Protein AF-A1Z1N6-F1 (afdb_monomer)

Foldseek 3Di:
DVVLLVQLVVCVVVVHADEEECPDALQVVLVVVVVVVPDDSVRCCVPPVSVVRNVSVLSSQQSHQAYEYQDPCCVPPPVCSHPLDDPVVQVVVVVCVVVVHDPVPDDGHHYDHDHDDDDCPPPDDDPPPDDDDDPDDDDDPPPPDPPCCVVPCVVDPDPPDDDDDDDDPPDVVSVVVVVVVVVVPPD

InterPro domains:
  IPR044161 Sucrose-phosphate synthase [PTHR46039] (1-187)

Sequence (187 aa):
ADAGDSAALLSGALNVPMLFTGHSLGRDKLEQLLKQGRQTREEINATYKIMRRIEAEEIALDASEIVVTSTRQEIEEQWRLYDGFDVVLERKLRARIKRGVSCYGRYMPRMVIIPPGMEFNHITIHDGDVDGESEGTDENSAVPDPPIWSEIMRFFTNPRKPMILALSRPDPKKNITTLVKAFGECR

Secondary structure (DSSP, 8-state):
-HHHHHHHHHHHHHT---EEE-SS-HHHHHHHHHHTTSS-HHHHHHHH-HHHHHHHHHHHHHH-SEEEES-HHIIIIIGGGSTT--HHHHHHHHHHHHTT---TT----EEEE-------TT----TTSSSS------S---PPPPTTHHHHHTT-S-TTSPP------S-GGG-HHHHHHHHHH--

Structure (mmCIF, N/CA/C/O backbone):
data_AF-A1Z1N6-F1
#
_entry.id   AF-A1Z1N6-F1
#
loop_
_atom_site.group_PDB
_atom_site.id
_atom_site.type_symbol
_atom_site.label_atom_id
_atom_site.label_alt_id
_atom_site.label_comp_id
_atom_site.label_asym_id
_atom_site.label_entity_id
_atom_site.label_seq_id
_atom_site.pdbx_PDB_ins_code
_atom_site.Cartn_x
_atom_site.Cartn_y
_atom_site.Cartn_z
_atom_site.occupancy
_atom_site.B_iso_or_equiv
_atom_site.auth_seq_id
_atom_site.auth_comp_id
_atom_site.auth_asym_id
_atom_site.auth_atom_id
_atom_site.pdbx_PDB_model_num
ATOM 1 N N . ALA A 1 1 ? 5.384 -7.393 1.269 1.00 82.06 1 ALA A N 1
ATOM 2 C CA . ALA A 1 1 ? 6.711 -6.785 1.029 1.00 82.06 1 ALA A CA 1
ATOM 3 C C . ALA A 1 1 ? 7.723 -7.903 0.860 1.00 82.06 1 ALA A C 1
ATOM 5 O O . ALA A 1 1 ? 8.191 -8.093 -0.242 1.00 82.06 1 ALA A O 1
ATOM 6 N N . ASP A 1 2 ? 7.919 -8.723 1.890 1.00 92.12 2 ASP A N 1
ATOM 7 C CA . ASP A 1 2 ? 8.417 -10.110 1.829 1.00 92.12 2 ASP A CA 1
ATOM 8 C C . ASP A 1 2 ? 8.093 -10.905 0.545 1.00 92.12 2 ASP A C 1
ATOM 10 O O . ASP A 1 2 ? 9.003 -11.379 -0.133 1.00 92.12 2 ASP A O 1
ATOM 14 N N . ALA A 1 3 ? 6.812 -11.037 0.185 1.00 94.50 3 ALA A N 1
ATOM 15 C CA . ALA A 1 3 ? 6.412 -11.762 -1.020 1.00 94.50 3 ALA A CA 1
ATOM 16 C C . ALA A 1 3 ? 6.839 -11.034 -2.305 1.00 94.50 3 ALA A C 1
ATOM 18 O O . ALA A 1 3 ? 7.191 -11.683 -3.282 1.00 94.50 3 ALA A O 1
ATOM 19 N N . GLY A 1 4 ? 6.839 -9.697 -2.287 1.00 95.25 4 GLY A N 1
ATOM 20 C CA . GLY A 1 4 ? 7.309 -8.875 -3.403 1.00 95.25 4 GLY A CA 1
ATOM 21 C C . GLY A 1 4 ? 8.817 -9.004 -3.608 1.00 95.25 4 GLY A C 1
ATOM 22 O O . GLY A 1 4 ? 9.251 -9.234 -4.724 1.00 95.25 4 GLY A O 1
ATOM 23 N N . ASP A 1 5 ? 9.596 -8.954 -2.529 1.00 95.75 5 ASP A N 1
ATOM 24 C CA . ASP A 1 5 ? 11.050 -9.156 -2.529 1.00 95.75 5 ASP A CA 1
ATOM 25 C C . ASP A 1 5 ? 11.416 -10.551 -3.060 1.00 95.75 5 ASP A C 1
ATOM 27 O O . ASP A 1 5 ? 12.205 -10.702 -3.991 1.00 95.75 5 ASP A O 1
ATOM 31 N N . SER A 1 6 ? 10.732 -11.584 -2.560 1.00 96.75 6 SER A N 1
ATOM 32 C CA . SER A 1 6 ? 10.908 -12.959 -3.047 1.00 96.75 6 SER A CA 1
ATOM 33 C C . SER A 1 6 ? 10.540 -13.094 -4.530 1.00 96.75 6 SER A C 1
ATOM 35 O O . SER A 1 6 ? 11.265 -13.730 -5.295 1.00 96.75 6 SER A O 1
ATOM 37 N N . ALA A 1 7 ? 9.426 -12.490 -4.954 1.00 97.06 7 ALA A N 1
ATOM 38 C CA . ALA A 1 7 ? 8.981 -12.514 -6.344 1.00 97.06 7 ALA A CA 1
ATOM 39 C C . ALA A 1 7 ? 9.932 -11.751 -7.276 1.00 97.06 7 ALA A C 1
ATOM 41 O O . ALA A 1 7 ? 10.173 -12.223 -8.383 1.00 97.06 7 ALA A O 1
ATOM 42 N N . ALA A 1 8 ? 10.518 -10.638 -6.828 1.00 96.88 8 ALA A N 1
ATOM 43 C CA . ALA A 1 8 ? 11.500 -9.875 -7.594 1.00 96.88 8 ALA A CA 1
ATOM 44 C C . ALA A 1 8 ? 12.755 -10.713 -7.879 1.00 96.88 8 ALA A C 1
ATOM 46 O O . ALA A 1 8 ? 13.210 -10.793 -9.022 1.00 96.88 8 ALA A O 1
ATOM 47 N N . LEU A 1 9 ? 13.263 -11.421 -6.864 1.00 96.75 9 LEU A N 1
ATOM 48 C CA . LEU A 1 9 ? 14.395 -12.336 -7.025 1.00 96.75 9 LEU A CA 1
ATOM 49 C C . LEU A 1 9 ? 14.069 -13.490 -7.984 1.00 96.75 9 LEU A C 1
ATOM 51 O O . LEU A 1 9 ? 14.876 -13.817 -8.854 1.00 96.75 9 LEU A O 1
ATOM 55 N N . LEU A 1 10 ? 12.882 -14.092 -7.857 1.00 97.44 10 LEU A N 1
ATOM 56 C CA . LEU A 1 10 ? 12.438 -15.172 -8.743 1.00 97.44 10 LEU A CA 1
ATOM 57 C C . LEU A 1 10 ? 12.232 -14.695 -10.184 1.00 97.44 10 LEU A C 1
ATOM 59 O O . LEU A 1 10 ? 12.630 -15.393 -11.112 1.00 97.44 10 LEU A O 1
ATOM 63 N N . SER A 1 11 ? 11.647 -13.512 -10.375 1.00 97.12 11 SER A N 1
ATOM 64 C CA . SER A 1 11 ? 11.452 -12.893 -11.688 1.00 97.12 11 SER A CA 1
ATOM 65 C C . SER A 1 11 ? 12.787 -12.698 -12.398 1.00 97.12 11 SER A C 1
ATOM 67 O O . SER A 1 11 ? 12.940 -13.153 -13.531 1.00 97.12 11 SER A O 1
ATOM 69 N N . GLY A 1 12 ? 13.780 -12.134 -11.702 1.00 95.56 12 GLY A N 1
ATOM 70 C CA . GLY A 1 12 ? 15.126 -11.952 -12.242 1.00 95.56 12 GLY A CA 1
ATOM 71 C C . GLY A 1 12 ? 15.840 -13.273 -12.537 1.00 95.56 12 GLY A C 1
ATOM 72 O O . GLY A 1 12 ? 16.439 -13.424 -13.599 1.00 95.56 12 GLY A O 1
ATOM 73 N N . ALA A 1 13 ? 15.749 -14.255 -11.635 1.00 97.56 13 ALA A N 1
ATOM 74 C CA . ALA A 1 13 ? 16.410 -15.551 -11.801 1.00 97.56 13 ALA A CA 1
ATOM 75 C C . ALA A 1 13 ? 15.805 -16.403 -12.930 1.00 97.56 13 ALA A C 1
ATOM 77 O O . ALA A 1 13 ? 16.530 -17.113 -13.625 1.00 97.56 13 ALA A O 1
ATOM 78 N N . LEU A 1 14 ? 14.483 -16.350 -13.103 1.00 97.50 14 LEU A N 1
ATOM 79 C CA . LEU A 1 14 ? 13.755 -17.150 -14.093 1.00 97.50 14 LEU A CA 1
ATOM 80 C C . LEU A 1 14 ? 13.497 -16.395 -15.403 1.00 97.50 14 LEU A C 1
ATOM 82 O O . LEU A 1 14 ? 13.023 -17.001 -16.361 1.00 97.50 14 LEU A O 1
ATOM 86 N N . ASN A 1 15 ? 13.804 -15.096 -15.450 1.00 96.25 15 ASN A N 1
ATOM 87 C CA . ASN A 1 15 ? 13.508 -14.203 -16.568 1.00 96.25 15 ASN A CA 1
ATOM 88 C C . ASN A 1 15 ? 12.023 -14.255 -16.980 1.00 96.25 15 ASN A C 1
ATOM 90 O O . ASN A 1 15 ? 11.685 -14.395 -18.157 1.00 96.25 15 ASN A O 1
ATOM 94 N N . VAL A 1 16 ? 11.135 -14.183 -15.984 1.00 96.75 16 VAL A N 1
ATOM 95 C CA . VAL A 1 16 ? 9.678 -14.161 -16.179 1.00 96.75 16 VAL A CA 1
ATOM 96 C C . VAL A 1 16 ? 9.092 -12.827 -15.715 1.00 96.75 16 VAL A C 1
ATOM 98 O O . VAL A 1 16 ? 9.520 -12.321 -14.675 1.00 96.75 16 VAL A O 1
ATOM 101 N N . PRO A 1 17 ? 8.094 -12.267 -16.421 1.00 96.00 17 PRO A N 1
ATOM 102 C CA . PRO A 1 17 ? 7.445 -11.023 -16.017 1.00 96.00 17 PRO A CA 1
ATOM 103 C C . PRO A 1 17 ? 6.851 -11.098 -14.609 1.00 96.00 17 PRO A C 1
ATOM 105 O O . PRO A 1 17 ? 6.153 -12.057 -14.270 1.00 96.00 17 PRO A O 1
ATOM 108 N N . MET A 1 18 ? 7.075 -10.059 -13.806 1.00 96.69 18 MET A N 1
ATOM 109 C CA . MET A 1 18 ? 6.479 -9.923 -12.478 1.00 96.69 18 MET A CA 1
ATOM 110 C C . MET A 1 18 ? 5.258 -9.001 -12.506 1.00 96.69 18 MET A C 1
ATOM 112 O O . MET A 1 18 ? 5.316 -7.871 -12.991 1.00 96.69 18 MET A O 1
ATOM 116 N N . LEU A 1 19 ? 4.154 -9.478 -11.928 1.00 96.56 19 LEU A N 1
ATOM 117 C CA . LEU A 1 19 ? 2.989 -8.667 -11.575 1.00 96.56 19 LEU A CA 1
ATOM 118 C C . LEU A 1 19 ? 2.952 -8.499 -10.057 1.00 96.56 19 LEU A C 1
ATOM 120 O O . LEU A 1 19 ? 3.116 -9.476 -9.324 1.00 96.56 19 LEU A O 1
ATOM 124 N N . PHE A 1 20 ? 2.688 -7.284 -9.586 1.00 97.06 20 PHE A N 1
ATOM 125 C CA . PHE A 1 20 ? 2.722 -6.972 -8.160 1.00 97.06 20 PHE A CA 1
ATOM 126 C C . PHE A 1 20 ? 1.498 -6.191 -7.690 1.00 97.06 20 PHE A C 1
ATOM 128 O O . PHE A 1 20 ? 0.867 -5.472 -8.456 1.00 97.06 20 PHE A O 1
ATOM 135 N N . THR A 1 21 ? 1.157 -6.331 -6.411 1.00 95.88 21 THR A N 1
ATOM 136 C CA . THR A 1 21 ? 0.098 -5.566 -5.745 1.00 95.88 21 THR A CA 1
ATOM 137 C C . THR A 1 21 ? 0.541 -5.176 -4.339 1.00 95.88 21 THR A C 1
ATOM 139 O O . THR A 1 21 ? 1.061 -5.995 -3.574 1.00 95.88 21 THR A O 1
ATOM 142 N N . GLY A 1 22 ? 0.346 -3.902 -4.000 1.00 88.31 22 GLY A N 1
ATOM 143 C CA . GLY A 1 22 ? 0.749 -3.309 -2.730 1.00 88.31 22 GLY A CA 1
ATOM 144 C C . GLY A 1 22 ? -0.438 -3.088 -1.806 1.00 88.31 22 GLY A C 1
ATOM 145 O O . GLY A 1 22 ? -0.786 -1.955 -1.520 1.00 88.31 22 GLY A O 1
ATOM 146 N N . HIS A 1 23 ? -1.045 -4.162 -1.289 1.00 87.44 23 HIS A N 1
ATOM 147 C CA . HIS A 1 23 ? -2.225 -4.096 -0.402 1.00 87.44 23 HIS A CA 1
ATOM 148 C C . HIS A 1 23 ? -2.115 -3.095 0.765 1.00 87.44 23 HIS A C 1
ATOM 150 O O . HIS A 1 23 ? -3.113 -2.590 1.276 1.00 87.44 23 HIS A O 1
ATOM 156 N N . SER A 1 24 ? -0.900 -2.877 1.261 1.00 90.69 24 SER A N 1
ATOM 157 C CA . SER A 1 24 ? -0.570 -1.858 2.248 1.00 90.69 24 SER A CA 1
ATOM 158 C C . SER A 1 24 ? 0.866 -1.436 1.991 1.00 90.69 24 SER A C 1
ATOM 160 O O . SER A 1 24 ? 1.735 -2.300 1.869 1.00 90.69 24 SER A O 1
ATOM 162 N N . LEU A 1 25 ? 1.122 -0.132 1.985 1.00 95.50 25 LEU A N 1
ATOM 163 C CA . LEU A 1 25 ? 2.437 0.420 1.67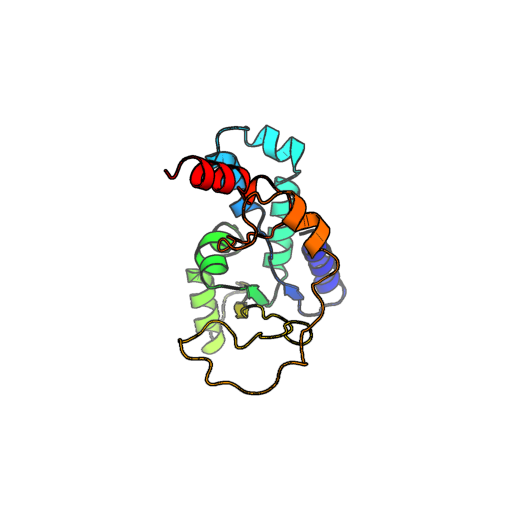9 1.00 95.50 25 LEU A CA 1
ATOM 164 C C . LEU A 1 25 ? 3.148 0.931 2.934 1.00 95.50 25 LEU A C 1
ATOM 166 O O . LEU A 1 25 ? 2.540 1.522 3.832 1.00 95.50 25 LEU A O 1
ATOM 170 N N . GLY A 1 26 ? 4.448 0.661 3.018 1.00 96.38 26 GLY A N 1
ATOM 171 C CA . GLY A 1 26 ? 5.313 1.055 4.120 1.00 96.38 26 GLY A CA 1
ATOM 172 C C . GLY A 1 26 ? 5.479 2.568 4.252 1.00 96.38 26 GLY A C 1
ATOM 173 O O . GLY A 1 26 ? 5.409 3.063 5.377 1.00 96.38 26 GLY A O 1
ATOM 174 N N . ARG A 1 27 ? 5.645 3.311 3.144 1.00 96.31 27 ARG A N 1
ATOM 175 C CA . ARG A 1 27 ? 5.829 4.778 3.187 1.00 96.31 27 ARG A CA 1
ATOM 176 C C . ARG A 1 27 ? 4.576 5.510 3.677 1.00 96.31 27 ARG A C 1
ATOM 178 O O . ARG A 1 27 ? 4.686 6.302 4.610 1.00 96.31 27 ARG A O 1
ATOM 185 N N . ASP A 1 28 ? 3.396 5.168 3.154 1.00 95.00 28 ASP A N 1
ATOM 186 C CA . ASP A 1 28 ? 2.110 5.702 3.646 1.00 95.00 28 ASP A CA 1
ATOM 187 C C . ASP A 1 28 ? 1.914 5.388 5.140 1.00 95.00 28 ASP A C 1
ATOM 189 O O . ASP A 1 28 ? 1.597 6.257 5.958 1.00 95.00 28 ASP A O 1
ATOM 193 N N . LYS A 1 29 ? 2.203 4.142 5.542 1.00 93.00 29 LYS A N 1
ATOM 194 C CA . LYS A 1 29 ? 2.106 3.730 6.946 1.00 93.00 29 LYS A CA 1
ATOM 195 C C . LYS A 1 29 ? 3.071 4.503 7.848 1.00 93.00 29 LYS A C 1
ATOM 197 O O . LYS A 1 29 ? 2.687 4.840 8.968 1.00 93.00 29 LYS A O 1
ATOM 202 N N . LEU A 1 30 ? 4.295 4.763 7.392 1.00 95.06 30 LEU A N 1
ATOM 203 C CA . LEU A 1 30 ? 5.279 5.560 8.122 1.00 95.06 30 LEU A CA 1
ATOM 204 C C . LEU A 1 30 ? 4.805 7.008 8.279 1.00 95.06 30 LEU A C 1
ATOM 206 O O . LEU A 1 30 ? 4.838 7.531 9.390 1.00 95.06 30 LEU A O 1
ATOM 210 N N . GLU A 1 31 ? 4.315 7.630 7.207 1.00 93.88 31 GLU A N 1
ATOM 211 C CA . GLU A 1 31 ? 3.811 9.004 7.242 1.00 93.88 31 GLU A CA 1
ATOM 212 C C . GLU A 1 31 ? 2.647 9.150 8.236 1.00 93.88 31 GLU A C 1
ATOM 214 O O . GLU A 1 31 ? 2.637 10.068 9.058 1.00 93.88 31 GLU A O 1
ATOM 219 N N . GLN A 1 32 ? 1.703 8.203 8.237 1.00 91.06 32 GLN A N 1
ATOM 220 C CA . GLN A 1 32 ? 0.597 8.174 9.201 1.00 91.06 32 GLN A CA 1
ATOM 221 C C . GLN A 1 32 ? 1.077 8.038 10.650 1.00 91.06 32 GLN A C 1
ATOM 223 O O . GLN A 1 32 ? 0.546 8.709 11.533 1.00 91.06 32 GLN A O 1
ATOM 228 N N . LEU A 1 33 ? 2.056 7.167 10.916 1.00 91.31 33 LEU A N 1
ATOM 229 C CA . LEU A 1 33 ? 2.593 6.975 12.267 1.00 91.31 33 LEU A CA 1
ATOM 230 C C . LEU A 1 33 ? 3.328 8.224 12.764 1.00 91.31 33 LEU A C 1
ATOM 232 O O . LEU A 1 33 ? 3.147 8.619 13.914 1.00 91.31 33 LEU A O 1
ATOM 236 N N . LEU A 1 34 ? 4.088 8.886 11.891 1.00 93.00 34 LEU A N 1
ATOM 237 C CA . LEU A 1 34 ? 4.759 10.145 12.218 1.00 93.00 34 LEU A CA 1
ATOM 238 C C . LEU A 1 34 ? 3.753 11.272 12.485 1.00 93.00 34 LEU A C 1
ATOM 240 O O . LEU A 1 34 ? 3.918 12.014 13.450 1.00 93.00 34 LEU A O 1
ATOM 244 N N . LYS A 1 35 ? 2.665 11.357 11.706 1.00 91.88 35 LYS A N 1
ATOM 245 C CA . LYS A 1 35 ? 1.577 12.331 11.928 1.00 91.88 35 LYS A CA 1
ATOM 246 C C . LYS A 1 35 ? 0.887 12.169 13.284 1.00 91.88 35 LYS A C 1
ATOM 248 O O . LYS A 1 35 ? 0.381 13.149 13.820 1.00 91.88 35 LYS A O 1
ATOM 253 N N . GLN A 1 36 ? 0.868 10.964 13.859 1.00 88.38 36 GLN A N 1
ATOM 254 C CA . GLN A 1 36 ? 0.328 10.751 15.208 1.00 88.38 36 GLN A CA 1
ATOM 255 C C . GLN A 1 36 ? 1.214 11.358 16.306 1.00 88.38 36 GLN A C 1
ATOM 257 O O . GLN A 1 36 ? 0.735 11.535 17.423 1.00 88.38 36 GLN A O 1
ATOM 262 N N . GLY A 1 37 ? 2.492 11.639 16.022 1.00 87.88 37 GLY A N 1
ATOM 263 C CA . GLY A 1 37 ? 3.422 12.293 16.948 1.00 87.88 37 GLY A CA 1
ATOM 264 C C . GLY A 1 37 ? 3.764 11.491 18.209 1.00 87.88 37 GLY A C 1
ATOM 265 O O . GLY A 1 37 ? 4.354 12.039 19.133 1.00 87.88 37 GLY A O 1
ATOM 266 N N . ARG A 1 38 ? 3.383 10.208 18.280 1.00 89.44 38 ARG A N 1
ATOM 267 C CA . ARG A 1 38 ? 3.580 9.358 19.471 1.00 89.44 38 ARG A CA 1
ATOM 268 C C . ARG A 1 38 ? 4.959 8.714 19.549 1.00 89.44 38 ARG A C 1
ATOM 270 O O . ARG A 1 38 ? 5.353 8.297 20.631 1.00 89.44 38 ARG A O 1
ATOM 277 N N . GLN A 1 39 ? 5.623 8.552 18.409 1.00 91.38 39 GLN A N 1
ATOM 278 C CA . GLN A 1 39 ? 6.893 7.844 18.285 1.00 91.38 39 GLN A CA 1
ATOM 279 C C . GLN A 1 39 ? 7.789 8.565 17.279 1.00 91.38 39 GLN A C 1
ATOM 281 O O . GLN A 1 39 ? 7.299 9.098 16.278 1.00 91.38 39 GLN A O 1
ATOM 286 N N . THR A 1 40 ? 9.097 8.550 17.520 1.00 95.00 40 THR A N 1
ATOM 287 C CA . THR A 1 40 ? 10.093 9.032 16.554 1.00 95.00 40 THR A CA 1
ATOM 288 C C . THR A 1 40 ? 10.239 8.054 15.387 1.00 95.00 40 THR A C 1
ATOM 290 O O . THR A 1 40 ? 9.817 6.894 15.450 1.00 95.00 40 THR A O 1
ATOM 293 N N . ARG A 1 41 ? 10.855 8.500 14.286 1.00 94.12 41 ARG A N 1
ATOM 294 C CA . ARG A 1 41 ? 11.111 7.637 13.122 1.00 94.12 41 ARG A CA 1
ATOM 295 C C . ARG A 1 41 ? 11.956 6.422 13.508 1.00 94.12 41 ARG A C 1
ATOM 297 O O . ARG A 1 41 ? 11.712 5.316 13.022 1.00 94.12 41 ARG A O 1
ATOM 304 N N . GLU A 1 42 ? 12.923 6.625 14.392 1.00 96.06 42 GLU A N 1
ATOM 305 C CA . GLU A 1 42 ? 13.846 5.612 14.888 1.00 96.06 42 GLU A CA 1
ATOM 306 C C . GLU A 1 42 ? 13.105 4.563 15.723 1.00 96.06 42 GLU A C 1
ATOM 308 O O . GLU A 1 42 ? 13.280 3.367 15.494 1.00 96.06 42 GLU A O 1
ATOM 313 N N . GLU A 1 43 ? 12.211 4.988 16.618 1.00 96.06 43 GLU A N 1
ATOM 314 C CA . GLU A 1 43 ? 11.370 4.098 17.430 1.00 96.06 43 GLU A CA 1
ATOM 315 C C . GLU A 1 43 ? 10.396 3.279 16.573 1.00 96.06 43 GLU A C 1
ATOM 317 O O . GLU A 1 43 ? 10.244 2.066 16.769 1.00 96.06 43 GLU A O 1
ATOM 322 N N . ILE A 1 44 ? 9.769 3.919 15.580 1.00 95.38 44 ILE A N 1
ATOM 323 C CA . ILE A 1 44 ? 8.900 3.248 14.606 1.00 95.38 44 ILE A CA 1
ATOM 324 C C . ILE A 1 44 ? 9.701 2.182 13.856 1.00 95.38 44 ILE A C 1
ATOM 326 O O . ILE A 1 44 ? 9.253 1.041 13.723 1.00 95.38 44 ILE A O 1
ATOM 330 N N . ASN A 1 45 ? 10.901 2.519 13.379 1.00 96.88 45 ASN A N 1
ATOM 331 C CA . ASN A 1 45 ? 11.735 1.562 12.667 1.00 96.88 45 ASN A CA 1
ATOM 332 C C . ASN A 1 45 ? 12.233 0.428 13.574 1.00 96.88 45 ASN A C 1
ATOM 334 O O . ASN A 1 45 ? 12.228 -0.729 13.155 1.00 96.88 45 ASN A O 1
ATOM 338 N N . ALA A 1 46 ? 12.610 0.722 14.818 1.00 96.62 46 ALA A N 1
ATOM 339 C CA . ALA A 1 46 ? 13.032 -0.287 15.783 1.00 96.62 46 ALA A CA 1
ATOM 340 C C . ALA A 1 46 ? 11.924 -1.320 16.037 1.00 96.62 46 ALA A C 1
ATOM 342 O O . ALA A 1 46 ? 12.210 -2.523 16.023 1.00 96.62 46 ALA A O 1
ATOM 343 N N . THR A 1 47 ? 10.681 -0.846 16.173 1.00 94.25 47 THR A N 1
ATOM 344 C CA . THR A 1 47 ? 9.485 -1.650 16.470 1.00 94.25 47 THR A CA 1
ATOM 345 C C . THR A 1 47 ? 8.992 -2.439 15.256 1.00 94.25 47 THR A C 1
ATOM 347 O O . THR A 1 47 ? 8.801 -3.648 15.334 1.00 94.25 47 THR A O 1
ATOM 350 N N . TYR A 1 48 ? 8.790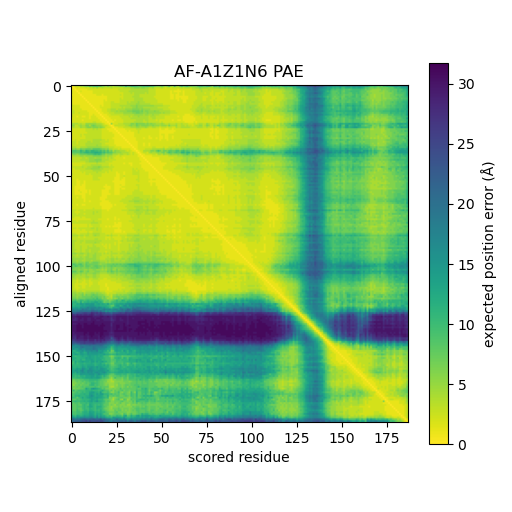 -1.768 14.119 1.00 93.19 48 TYR A N 1
ATOM 351 C CA . TYR A 1 48 ? 8.091 -2.344 12.962 1.00 93.19 48 TYR A CA 1
ATOM 352 C C . TYR A 1 48 ? 9.014 -2.779 11.823 1.00 93.19 48 TYR A C 1
ATOM 354 O O . TYR A 1 48 ? 8.527 -3.300 10.822 1.00 93.19 48 TYR A O 1
ATOM 362 N N . LYS A 1 49 ? 10.325 -2.522 11.932 1.00 96.38 49 LYS A N 1
ATOM 363 C CA . LYS A 1 49 ? 11.305 -2.726 10.849 1.00 96.38 49 LYS A CA 1
ATOM 364 C C . LYS A 1 49 ? 10.853 -2.073 9.536 1.00 96.38 49 LYS A C 1
ATOM 366 O O . LYS A 1 49 ? 11.004 -2.637 8.453 1.00 96.38 49 LYS A O 1
ATOM 371 N N . ILE A 1 50 ? 10.263 -0.879 9.649 1.00 96.00 50 ILE A N 1
ATOM 372 C CA . ILE A 1 50 ? 9.558 -0.213 8.548 1.00 96.00 50 ILE A CA 1
ATOM 373 C C . ILE A 1 50 ? 10.484 0.114 7.374 1.00 96.00 50 ILE A C 1
ATOM 375 O O . ILE A 1 50 ? 10.058 0.012 6.231 1.00 96.00 50 ILE A O 1
ATOM 379 N N . MET A 1 51 ? 11.754 0.438 7.635 1.00 96.56 51 MET A N 1
ATOM 380 C CA . MET A 1 51 ? 12.710 0.762 6.574 1.00 96.56 51 MET A CA 1
ATOM 381 C C . MET A 1 51 ? 13.028 -0.460 5.713 1.00 96.56 51 MET A C 1
ATOM 383 O O . MET A 1 51 ? 12.981 -0.358 4.494 1.00 96.56 51 MET A O 1
ATOM 387 N N . ARG A 1 52 ? 13.232 -1.632 6.332 1.00 96.56 52 ARG A N 1
ATOM 388 C CA . ARG A 1 52 ? 13.430 -2.898 5.604 1.00 96.56 52 ARG A CA 1
ATOM 389 C C . ARG A 1 52 ? 12.224 -3.238 4.729 1.00 96.56 52 ARG A C 1
ATOM 391 O O . ARG A 1 52 ? 12.369 -3.743 3.625 1.00 96.56 52 ARG A O 1
ATOM 398 N N . ARG A 1 53 ? 11.016 -2.968 5.231 1.00 96.81 53 ARG A N 1
ATOM 399 C CA . ARG A 1 53 ? 9.786 -3.154 4.458 1.00 96.81 53 ARG A CA 1
ATOM 400 C C . ARG A 1 53 ? 9.725 -2.218 3.248 1.00 96.81 53 ARG A C 1
ATOM 402 O O . ARG A 1 53 ? 9.363 -2.684 2.177 1.00 96.81 53 ARG A O 1
ATOM 409 N N . ILE A 1 54 ? 10.044 -0.937 3.434 1.00 97.31 54 ILE A N 1
ATOM 410 C CA . ILE A 1 54 ? 10.045 0.057 2.351 1.00 97.31 54 ILE A CA 1
ATOM 411 C C . ILE A 1 54 ? 11.067 -0.332 1.282 1.00 97.31 54 ILE A C 1
ATOM 413 O O . ILE A 1 54 ? 10.734 -0.309 0.108 1.00 97.31 54 ILE A O 1
ATOM 417 N N . GLU A 1 55 ? 12.267 -0.753 1.678 1.00 96.88 55 GLU A N 1
ATOM 418 C CA . GLU A 1 55 ? 13.304 -1.225 0.751 1.00 96.88 55 GLU A CA 1
ATOM 419 C C . GLU A 1 55 ? 12.831 -2.426 -0.082 1.00 96.88 55 GLU A C 1
ATOM 421 O O . GLU A 1 55 ? 12.919 -2.400 -1.305 1.00 96.88 55 GLU A O 1
ATOM 426 N N . ALA A 1 56 ? 12.228 -3.432 0.557 1.00 97.00 56 ALA A N 1
ATOM 427 C CA . ALA A 1 56 ? 11.625 -4.567 -0.144 1.00 97.00 56 ALA A CA 1
ATOM 428 C C . ALA A 1 56 ? 10.501 -4.149 -1.116 1.00 97.00 56 ALA A C 1
ATOM 430 O O . ALA A 1 56 ? 10.311 -4.763 -2.163 1.00 97.00 56 ALA A O 1
ATOM 431 N N . GLU A 1 57 ? 9.729 -3.117 -0.773 1.00 97.50 57 GLU A N 1
ATOM 432 C CA . GLU A 1 57 ? 8.682 -2.570 -1.642 1.00 97.50 57 GLU A CA 1
ATOM 433 C C . GLU A 1 57 ? 9.266 -1.775 -2.825 1.00 97.50 57 GLU A C 1
ATOM 435 O O . GLU A 1 57 ? 8.725 -1.894 -3.919 1.00 97.50 57 GLU A O 1
ATOM 440 N N . GLU A 1 58 ? 10.368 -1.035 -2.647 1.00 97.19 58 GLU A N 1
ATOM 441 C CA . GLU A 1 58 ? 11.098 -0.366 -3.744 1.00 97.19 58 GLU A CA 1
ATOM 442 C C . GLU A 1 58 ? 11.675 -1.395 -4.729 1.00 97.19 58 GLU A C 1
ATOM 444 O O . GLU A 1 58 ? 11.506 -1.248 -5.936 1.00 97.19 58 GLU A O 1
ATOM 449 N N . ILE A 1 59 ? 12.282 -2.478 -4.225 1.00 96.12 59 ILE A N 1
ATOM 450 C CA . ILE A 1 59 ? 12.796 -3.579 -5.059 1.00 96.12 59 ILE A CA 1
ATOM 451 C C . ILE A 1 59 ? 11.660 -4.228 -5.855 1.00 96.12 59 ILE A C 1
ATOM 453 O O . ILE A 1 59 ? 11.770 -4.427 -7.063 1.00 96.12 59 ILE A O 1
ATOM 457 N N . ALA A 1 60 ? 10.545 -4.541 -5.188 1.00 96.69 60 ALA A N 1
ATOM 458 C CA . ALA A 1 60 ? 9.391 -5.136 -5.851 1.00 96.69 60 ALA A CA 1
ATOM 459 C C . ALA A 1 60 ? 8.795 -4.199 -6.912 1.00 96.69 60 ALA A C 1
ATOM 461 O O . ALA A 1 60 ? 8.387 -4.661 -7.974 1.00 96.69 60 ALA A O 1
ATOM 462 N N . LEU A 1 61 ? 8.750 -2.893 -6.642 1.00 96.44 61 LEU A N 1
ATOM 463 C CA . LEU A 1 61 ? 8.260 -1.878 -7.571 1.00 96.44 61 LEU A CA 1
ATOM 464 C C . LEU A 1 61 ? 9.137 -1.778 -8.825 1.00 96.44 61 LEU A C 1
ATOM 466 O O . LEU A 1 61 ? 8.595 -1.751 -9.928 1.00 96.44 61 LEU A O 1
ATOM 470 N N . ASP A 1 62 ? 10.461 -1.773 -8.659 1.00 94.81 62 ASP A N 1
ATOM 471 C CA . ASP A 1 62 ? 11.430 -1.712 -9.761 1.00 94.81 62 ASP A CA 1
ATOM 472 C C . ASP A 1 62 ? 11.391 -2.974 -10.639 1.00 94.81 62 ASP A C 1
ATOM 474 O O . ASP A 1 62 ? 11.360 -2.887 -11.866 1.00 94.81 62 ASP A O 1
ATOM 478 N N . ALA A 1 63 ? 11.291 -4.154 -10.018 1.00 95.38 63 ALA A N 1
ATOM 479 C CA . ALA A 1 63 ? 11.233 -5.434 -10.725 1.00 95.38 63 ALA A CA 1
ATOM 480 C C . ALA A 1 63 ? 9.895 -5.700 -11.444 1.00 95.38 63 ALA A C 1
ATOM 482 O O . ALA A 1 63 ? 9.805 -6.595 -12.285 1.00 95.38 63 ALA A O 1
ATOM 483 N N . SER A 1 64 ? 8.832 -4.967 -11.107 1.00 96.31 64 SER A N 1
ATOM 484 C CA . SER A 1 64 ? 7.489 -5.239 -11.623 1.00 96.31 64 SER A CA 1
ATOM 485 C C . SER A 1 64 ? 7.285 -4.724 -13.042 1.00 96.31 64 SER A C 1
ATOM 487 O O . SER A 1 64 ? 7.536 -3.556 -13.336 1.00 96.31 64 SER A O 1
ATOM 489 N N . GLU A 1 65 ? 6.687 -5.549 -13.903 1.00 94.88 65 GLU A N 1
ATOM 490 C CA . GLU A 1 65 ? 6.161 -5.105 -15.199 1.00 94.88 65 GLU A CA 1
ATOM 491 C C . GLU A 1 65 ? 4.866 -4.297 -15.046 1.00 94.88 65 GLU A C 1
ATOM 493 O O . GLU A 1 65 ? 4.631 -3.265 -15.686 1.00 94.88 65 GLU A O 1
ATOM 498 N N . ILE A 1 66 ? 4.003 -4.784 -14.158 1.00 95.94 66 ILE A N 1
ATOM 499 C CA . ILE A 1 66 ? 2.694 -4.210 -13.874 1.00 95.94 66 ILE A CA 1
ATOM 500 C C . ILE A 1 66 ? 2.491 -4.192 -12.366 1.00 95.94 66 ILE A C 1
ATOM 502 O O . ILE A 1 66 ? 2.714 -5.193 -11.684 1.00 95.94 66 ILE A O 1
ATOM 506 N N . VAL A 1 67 ? 1.980 -3.070 -11.871 1.00 97.56 67 VAL A N 1
ATOM 507 C CA . VAL A 1 67 ? 1.490 -2.950 -10.500 1.00 97.56 67 VAL A CA 1
ATOM 508 C C . VAL A 1 67 ? -0.021 -2.770 -10.539 1.00 97.56 67 VAL A C 1
ATOM 510 O O . VAL A 1 67 ? -0.544 -1.847 -11.170 1.00 97.56 67 VAL A O 1
ATOM 513 N N . VAL A 1 68 ? -0.725 -3.686 -9.885 1.00 97.62 68 VAL A N 1
ATOM 514 C CA . VAL A 1 68 ? -2.175 -3.674 -9.733 1.00 97.62 68 VAL A CA 1
ATOM 515 C C . VAL A 1 68 ? -2.530 -2.969 -8.432 1.00 97.62 68 VAL A C 1
ATOM 517 O O . VAL A 1 68 ? -2.037 -3.339 -7.368 1.00 97.62 68 VAL A O 1
ATOM 520 N N . THR A 1 69 ? -3.412 -1.979 -8.519 1.00 97.19 69 THR A N 1
ATOM 521 C CA . THR A 1 69 ? -3.934 -1.232 -7.372 1.00 97.19 69 THR A CA 1
ATOM 522 C C . THR A 1 69 ? -5.448 -1.348 -7.296 1.00 97.19 69 THR A C 1
ATOM 524 O O . THR A 1 69 ? -6.126 -1.568 -8.302 1.00 97.19 69 THR A O 1
ATOM 527 N N . SER A 1 70 ? -6.005 -1.163 -6.101 1.00 95.81 70 SER A N 1
ATOM 528 C CA . SER A 1 70 ? -7.460 -1.202 -5.910 1.00 95.81 70 SER A CA 1
ATOM 529 C C . SER A 1 70 ? -8.127 0.096 -6.365 1.00 95.81 70 SER A C 1
ATOM 531 O O . SER A 1 70 ? -9.272 0.094 -6.814 1.00 95.81 70 SER A O 1
ATOM 533 N N . THR A 1 71 ? -7.421 1.225 -6.244 1.00 96.00 71 THR A N 1
ATOM 534 C CA . THR A 1 71 ? -7.960 2.560 -6.538 1.00 96.00 71 THR A CA 1
ATOM 535 C C . THR A 1 71 ? -6.943 3.455 -7.251 1.00 96.00 71 THR A C 1
ATOM 537 O O . THR A 1 71 ? -5.744 3.169 -7.302 1.00 96.00 71 THR A O 1
ATOM 540 N N . ARG A 1 72 ? -7.428 4.582 -7.796 1.00 95.94 72 ARG A N 1
ATOM 541 C CA . ARG A 1 72 ? -6.566 5.650 -8.332 1.00 95.94 72 ARG A CA 1
ATOM 542 C C . ARG A 1 72 ? -5.795 6.372 -7.230 1.00 95.94 72 ARG A C 1
ATOM 544 O O . ARG A 1 72 ? -4.635 6.710 -7.438 1.00 95.94 72 ARG A O 1
ATOM 551 N N . GLN A 1 73 ? -6.433 6.569 -6.078 1.00 95.31 73 GLN A N 1
ATOM 552 C CA . GLN A 1 73 ? -5.827 7.204 -4.911 1.00 95.31 73 GLN A CA 1
ATOM 553 C C . GLN A 1 73 ? -4.549 6.469 -4.487 1.00 95.31 73 GLN A C 1
ATOM 555 O O . GLN A 1 73 ? -3.525 7.096 -4.247 1.00 95.31 73 GLN A O 1
ATOM 560 N N . GLU A 1 74 ? -4.584 5.134 -4.471 1.00 96.12 74 GLU A N 1
ATOM 561 C CA . GLU A 1 74 ? -3.420 4.309 -4.141 1.00 96.12 74 GLU A CA 1
ATOM 562 C C . GLU A 1 74 ? -2.211 4.641 -5.035 1.00 96.12 74 GLU A C 1
ATOM 564 O O . GLU A 1 74 ? -1.093 4.755 -4.543 1.00 96.12 74 GLU A O 1
ATOM 569 N N . ILE A 1 75 ? -2.431 4.888 -6.332 1.00 96.19 75 ILE A N 1
ATOM 570 C CA . ILE A 1 75 ? -1.371 5.267 -7.278 1.00 96.19 75 ILE A CA 1
ATOM 571 C C . ILE A 1 75 ? -0.877 6.696 -7.018 1.00 96.19 75 ILE A C 1
ATOM 573 O O . ILE A 1 75 ? 0.325 6.941 -6.931 1.00 96.19 75 ILE A O 1
ATOM 577 N N . GLU A 1 76 ? -1.801 7.656 -6.961 1.00 95.56 76 GLU A N 1
ATOM 578 C CA . GLU A 1 76 ? -1.466 9.085 -6.996 1.00 95.56 76 GLU A CA 1
ATOM 579 C C . GLU A 1 76 ? -1.001 9.636 -5.642 1.00 95.56 76 GLU A C 1
ATOM 581 O O . GLU A 1 76 ? -0.256 10.618 -5.619 1.00 95.56 76 GLU A O 1
ATOM 586 N N . GLU A 1 77 ? -1.394 8.999 -4.538 1.00 94.69 77 GLU A N 1
ATOM 587 C CA . GLU A 1 77 ? -1.075 9.443 -3.178 1.00 94.69 77 GLU A CA 1
ATOM 588 C C . GLU A 1 77 ? -0.106 8.510 -2.456 1.00 94.69 77 GLU A C 1
ATOM 590 O O . GLU A 1 77 ? 0.782 9.007 -1.773 1.00 94.69 77 GLU A O 1
ATOM 595 N N . GLN A 1 78 ? -0.234 7.184 -2.600 1.00 96.00 78 GLN A N 1
ATOM 596 C CA . GLN A 1 78 ? 0.575 6.243 -1.813 1.00 96.00 78 GLN A CA 1
ATOM 597 C C . GLN A 1 78 ? 1.808 5.758 -2.584 1.00 96.00 78 GLN A C 1
ATOM 599 O O . GLN A 1 78 ? 2.931 5.923 -2.110 1.00 96.00 78 GLN A O 1
ATOM 604 N N . TRP A 1 79 ? 1.637 5.213 -3.793 1.00 96.75 79 TRP A N 1
ATOM 605 C CA . TRP A 1 79 ? 2.761 4.778 -4.634 1.00 96.75 79 TRP A CA 1
ATOM 606 C C . TRP A 1 79 ? 3.660 5.933 -5.058 1.00 96.75 79 TRP A C 1
ATOM 608 O O . TRP A 1 79 ? 4.869 5.763 -5.162 1.00 96.75 79 TRP A O 1
ATOM 618 N N . ARG A 1 80 ? 3.090 7.128 -5.235 1.00 95.69 80 ARG A N 1
ATOM 619 C CA . ARG A 1 80 ? 3.845 8.357 -5.513 1.00 95.69 80 ARG A CA 1
ATOM 620 C C . ARG A 1 80 ? 4.876 8.706 -4.428 1.00 95.69 80 ARG A C 1
ATOM 622 O O . ARG A 1 80 ? 5.767 9.508 -4.684 1.00 95.69 80 ARG A O 1
ATOM 629 N N . LEU A 1 81 ? 4.763 8.140 -3.224 1.00 96.12 81 LEU A N 1
ATOM 630 C CA . LEU A 1 81 ? 5.743 8.356 -2.159 1.00 96.12 81 LEU A CA 1
ATOM 631 C C . LEU A 1 81 ? 7.066 7.620 -2.407 1.00 96.12 81 LEU A C 1
ATOM 633 O O . LEU A 1 81 ? 8.038 7.938 -1.725 1.00 96.12 81 LEU A O 1
ATOM 637 N N . TYR A 1 82 ? 7.091 6.621 -3.292 1.00 96.94 82 TYR A N 1
ATOM 638 C CA . TYR A 1 82 ? 8.250 5.766 -3.555 1.00 96.94 82 TYR A CA 1
ATOM 639 C C . TYR A 1 82 ? 9.187 6.399 -4.576 1.00 96.94 82 TYR A C 1
ATOM 641 O O . TYR A 1 82 ? 8.742 7.054 -5.517 1.00 96.94 82 TYR A O 1
ATOM 649 N N . ASP A 1 83 ? 10.487 6.178 -4.403 1.00 95.06 83 ASP A N 1
ATOM 650 C CA . ASP A 1 83 ? 11.493 6.825 -5.249 1.00 95.06 83 ASP A CA 1
ATOM 651 C C . ASP A 1 83 ? 11.540 6.174 -6.645 1.00 95.06 83 ASP A C 1
ATOM 653 O O . ASP A 1 83 ? 11.795 6.854 -7.641 1.00 95.06 83 ASP A O 1
ATOM 657 N N . GLY A 1 84 ? 11.223 4.875 -6.737 1.00 92.00 84 GLY A N 1
ATOM 658 C CA . GLY A 1 84 ? 11.144 4.126 -7.996 1.00 92.00 84 GLY A CA 1
ATOM 659 C C . GLY A 1 84 ? 9.958 4.482 -8.904 1.00 92.00 84 GLY A C 1
ATOM 660 O O . GLY A 1 84 ? 9.835 3.924 -9.996 1.00 92.00 84 GLY A O 1
ATOM 661 N N . PHE A 1 85 ? 9.068 5.397 -8.499 1.00 95.69 85 PHE A N 1
ATOM 662 C CA . PHE A 1 85 ? 7.854 5.688 -9.258 1.00 95.69 85 PHE A CA 1
ATOM 663 C C . PHE A 1 85 ? 7.473 7.170 -9.289 1.00 95.69 85 PHE A C 1
ATOM 665 O O . PHE A 1 85 ? 7.227 7.806 -8.271 1.00 95.69 85 PHE A O 1
ATOM 672 N N . ASP A 1 86 ? 7.311 7.701 -10.503 1.00 95.50 86 ASP A N 1
ATOM 673 C CA . ASP A 1 86 ? 6.757 9.033 -10.739 1.00 95.50 86 ASP A CA 1
ATOM 674 C C . ASP A 1 86 ? 5.630 8.964 -11.774 1.00 95.50 86 ASP A C 1
ATOM 676 O O . ASP A 1 86 ? 5.804 8.502 -12.904 1.00 95.50 86 ASP A O 1
ATOM 680 N N . VAL A 1 87 ? 4.458 9.475 -11.395 1.00 93.94 87 VAL A N 1
ATOM 681 C CA . VAL A 1 87 ? 3.235 9.405 -12.209 1.00 93.94 87 VAL A CA 1
ATOM 682 C C . VAL A 1 87 ? 3.391 10.127 -13.552 1.00 93.94 87 VAL A C 1
ATOM 684 O O . VAL A 1 87 ? 2.833 9.707 -14.567 1.00 93.94 87 VAL A O 1
ATOM 687 N N . VAL A 1 88 ? 4.122 11.242 -13.586 1.00 94.44 88 VAL A N 1
ATOM 688 C CA . VAL A 1 88 ? 4.293 12.041 -14.805 1.00 94.44 88 VAL A CA 1
ATOM 689 C C . VAL A 1 88 ? 5.275 11.354 -15.748 1.00 94.44 88 VAL A C 1
ATOM 691 O O . VAL A 1 88 ? 5.038 11.309 -16.960 1.00 94.44 88 VAL A O 1
ATOM 694 N N . LEU A 1 89 ? 6.371 10.824 -15.211 1.00 94.12 89 LEU A N 1
ATOM 695 C CA . LEU A 1 89 ? 7.381 10.105 -15.968 1.00 94.12 89 LEU A CA 1
ATOM 696 C C . LEU A 1 89 ? 6.819 8.798 -16.529 1.00 94.12 89 LEU A C 1
ATOM 698 O O . LEU A 1 89 ? 6.991 8.558 -17.723 1.00 94.12 89 LEU A O 1
ATOM 702 N N . GLU A 1 90 ? 6.065 8.032 -15.742 1.00 94.25 90 GLU A N 1
ATOM 703 C CA . GLU A 1 90 ? 5.387 6.815 -16.201 1.00 94.25 90 GLU A CA 1
ATOM 704 C C . GLU A 1 90 ? 4.499 7.111 -17.419 1.00 94.25 90 GLU A C 1
ATOM 706 O O . GLU A 1 90 ? 4.661 6.503 -18.481 1.00 94.25 90 GLU A O 1
ATOM 711 N N . ARG A 1 91 ? 3.636 8.134 -17.325 1.00 93.00 91 ARG A N 1
ATOM 712 C CA . ARG A 1 91 ? 2.743 8.541 -18.424 1.00 93.00 91 ARG A CA 1
ATOM 713 C C . ARG A 1 91 ? 3.526 8.946 -19.676 1.00 93.00 91 ARG A C 1
ATOM 715 O O . ARG A 1 91 ? 3.127 8.609 -20.795 1.00 93.00 91 ARG A O 1
ATOM 722 N N . LYS A 1 92 ? 4.648 9.657 -19.509 1.00 94.81 92 LYS A N 1
ATOM 723 C CA . LYS A 1 92 ? 5.535 10.058 -20.616 1.00 94.81 92 LYS A CA 1
ATOM 724 C C . LYS A 1 92 ? 6.205 8.851 -21.270 1.00 94.81 92 LYS A C 1
ATOM 726 O O . LYS A 1 92 ? 6.206 8.768 -22.499 1.00 94.81 92 LYS A O 1
ATOM 731 N N . LEU A 1 93 ? 6.753 7.928 -20.481 1.00 94.62 93 LEU A N 1
ATOM 732 C CA . LEU A 1 93 ? 7.384 6.705 -20.981 1.00 94.62 93 LEU A CA 1
ATOM 733 C C . LEU A 1 93 ? 6.364 5.850 -21.737 1.00 94.62 93 LEU A C 1
ATOM 735 O O . LEU A 1 93 ? 6.618 5.463 -22.876 1.00 94.62 93 LEU A O 1
ATOM 739 N N . ARG A 1 94 ? 5.158 5.680 -21.188 1.00 92.12 94 ARG A N 1
ATOM 740 C CA . ARG A 1 94 ? 4.062 4.958 -21.847 1.00 92.12 94 ARG A CA 1
ATOM 741 C C . ARG A 1 94 ? 3.680 5.583 -23.191 1.00 92.12 94 ARG A C 1
ATOM 743 O O . ARG A 1 94 ? 3.518 4.875 -24.185 1.00 92.12 94 ARG A O 1
ATOM 750 N N . ALA A 1 95 ? 3.564 6.911 -23.253 1.00 94.44 95 ALA A N 1
ATOM 751 C CA . ALA A 1 95 ? 3.256 7.616 -24.496 1.00 94.44 95 ALA A CA 1
ATOM 752 C C . ALA A 1 95 ? 4.359 7.455 -25.559 1.00 94.44 95 ALA A C 1
ATOM 754 O O . ALA A 1 95 ? 4.044 7.350 -26.745 1.00 94.44 95 ALA A O 1
ATOM 755 N N . ARG A 1 96 ? 5.636 7.415 -25.151 1.00 95.31 96 ARG A N 1
ATOM 756 C CA . ARG A 1 96 ? 6.773 7.164 -26.054 1.00 95.31 96 ARG A CA 1
ATOM 757 C C . ARG A 1 96 ? 6.775 5.731 -26.578 1.00 95.31 96 ARG A C 1
ATOM 759 O O . ARG A 1 96 ? 6.833 5.558 -27.793 1.00 95.31 96 ARG A O 1
ATOM 766 N N . ILE A 1 97 ? 6.610 4.743 -25.695 1.00 92.38 97 ILE A N 1
ATOM 767 C CA . ILE A 1 97 ? 6.528 3.318 -26.056 1.00 92.38 97 ILE A CA 1
ATOM 768 C C . ILE A 1 97 ? 5.404 3.093 -27.071 1.00 92.38 97 ILE A C 1
ATOM 770 O O . ILE A 1 97 ? 5.631 2.498 -28.121 1.00 92.38 97 ILE A O 1
ATOM 774 N N . LYS A 1 98 ? 4.213 3.664 -26.833 1.00 93.56 98 LYS A N 1
ATOM 775 C CA . LYS A 1 98 ? 3.069 3.558 -27.758 1.00 93.56 98 LYS A CA 1
ATOM 776 C C . LYS A 1 98 ? 3.355 4.135 -29.153 1.00 93.56 98 LYS A C 1
ATOM 778 O O . LYS A 1 98 ? 2.734 3.721 -30.125 1.00 93.56 98 LYS A O 1
ATOM 783 N N . ARG A 1 99 ? 4.268 5.103 -29.255 1.00 96.12 99 ARG A N 1
ATOM 784 C CA . ARG A 1 99 ? 4.679 5.742 -30.515 1.00 96.12 99 ARG A CA 1
ATOM 785 C C . ARG A 1 99 ? 5.916 5.089 -31.144 1.00 96.12 99 ARG A C 1
ATOM 787 O O . ARG A 1 99 ? 6.422 5.620 -32.124 1.00 96.12 99 ARG A O 1
ATOM 794 N N . GLY A 1 100 ? 6.433 3.997 -30.574 1.00 94.12 100 GLY A N 1
ATOM 795 C CA . GLY A 1 100 ? 7.670 3.357 -31.033 1.00 94.12 100 GLY A CA 1
ATOM 796 C C . GLY A 1 100 ? 8.923 4.215 -30.818 1.00 94.12 100 GLY A C 1
ATOM 797 O O . GLY A 1 100 ? 9.934 4.015 -31.484 1.00 94.12 100 GLY A O 1
ATOM 798 N N . VAL A 1 101 ? 8.866 5.198 -29.915 1.00 96.25 101 VAL A N 1
ATOM 799 C CA . VAL A 1 101 ? 9.987 6.100 -29.632 1.00 96.25 101 VAL A CA 1
ATOM 800 C C . VAL A 1 101 ? 10.823 5.526 -28.492 1.00 96.25 101 VAL A C 1
ATOM 802 O O . VAL A 1 101 ? 10.288 5.214 -27.430 1.00 96.25 101 VAL A O 1
ATOM 805 N N . SER A 1 102 ? 12.145 5.456 -28.681 1.00 93.25 102 SER A N 1
ATOM 806 C CA . SER A 1 102 ? 13.081 4.972 -27.656 1.00 93.25 102 SER A CA 1
ATOM 807 C C . SER A 1 102 ? 12.934 5.720 -26.324 1.00 93.25 102 SER A C 1
ATOM 809 O O . SER A 1 102 ? 12.818 6.952 -26.282 1.00 93.25 102 SER A O 1
ATOM 811 N N . CYS A 1 103 ? 12.979 4.969 -25.224 1.00 93.75 103 CYS A N 1
ATOM 812 C CA . CYS A 1 103 ? 12.996 5.485 -23.855 1.00 93.75 103 CYS A CA 1
ATOM 813 C C . CYS A 1 103 ? 14.411 5.561 -23.256 1.00 93.75 103 CYS A C 1
ATOM 815 O O . CYS A 1 103 ? 14.542 5.850 -22.072 1.00 93.75 103 CYS A O 1
ATOM 817 N N . TYR A 1 104 ? 15.465 5.331 -24.052 1.00 92.88 104 TYR A N 1
ATOM 818 C CA . TYR A 1 104 ? 16.867 5.334 -23.596 1.00 92.88 104 TYR A CA 1
ATOM 819 C C . TYR A 1 104 ? 17.119 4.401 -22.399 1.00 92.88 104 TYR A C 1
ATOM 821 O O . TYR A 1 104 ? 17.808 4.769 -21.453 1.00 92.88 104 TYR A O 1
ATOM 829 N N . GLY A 1 105 ? 16.490 3.223 -22.406 1.00 89.75 105 GLY A N 1
ATOM 830 C CA . GLY A 1 105 ? 16.580 2.253 -21.310 1.00 89.75 105 GLY A CA 1
ATOM 831 C C . GLY A 1 105 ? 15.804 2.635 -20.045 1.00 89.75 105 GLY A C 1
ATOM 832 O O . GLY A 1 105 ? 15.798 1.861 -19.099 1.00 89.75 105 GLY A O 1
ATOM 833 N N . ARG A 1 106 ? 15.127 3.793 -20.008 1.00 91.38 106 ARG A N 1
ATOM 834 C CA . ARG A 1 106 ? 14.273 4.159 -18.873 1.00 91.38 106 ARG A CA 1
ATOM 835 C C . ARG A 1 106 ? 12.999 3.338 -18.877 1.00 91.38 106 ARG A C 1
ATOM 837 O O . ARG A 1 106 ? 12.331 3.212 -19.907 1.00 91.38 106 ARG A O 1
ATOM 844 N N . TYR A 1 107 ? 12.646 2.879 -17.691 1.00 90.31 107 TYR A N 1
ATOM 845 C CA . TYR A 1 107 ? 11.526 2.002 -17.447 1.00 90.31 107 TYR A CA 1
ATOM 846 C C . TYR A 1 107 ? 10.781 2.455 -16.187 1.00 90.31 107 TYR A C 1
ATOM 848 O O . TYR A 1 107 ? 11.384 3.034 -15.287 1.00 90.31 107 TYR A O 1
ATOM 856 N N . MET A 1 108 ? 9.466 2.249 -16.173 1.00 93.75 108 MET A N 1
ATOM 857 C CA . MET A 1 108 ? 8.621 2.387 -14.991 1.00 93.75 108 MET A CA 1
ATOM 858 C C . MET A 1 108 ? 7.498 1.353 -15.066 1.00 93.75 108 MET A C 1
ATOM 860 O O . MET A 1 108 ? 6.968 1.139 -16.165 1.00 93.75 108 MET A O 1
ATOM 864 N N . PRO A 1 109 ? 7.094 0.774 -13.924 1.00 94.69 109 PRO A N 1
ATOM 865 C CA . PRO A 1 109 ? 6.008 -0.188 -13.873 1.00 94.69 109 PRO A CA 1
ATOM 866 C C . PRO A 1 109 ? 4.705 0.413 -14.385 1.00 94.69 109 PRO A C 1
ATOM 868 O O . PRO A 1 109 ? 4.330 1.552 -14.080 1.00 94.69 109 PRO A O 1
ATOM 871 N N . ARG A 1 110 ? 3.960 -0.388 -15.147 1.00 94.19 110 ARG A N 1
ATOM 872 C CA . ARG A 1 110 ? 2.633 0.002 -15.609 1.00 94.19 110 ARG A CA 1
ATOM 873 C C . ARG A 1 110 ? 1.638 -0.124 -14.456 1.00 94.19 110 ARG A C 1
ATOM 875 O O . ARG A 1 110 ? 1.242 -1.225 -14.091 1.00 94.19 110 ARG A O 1
ATOM 882 N N . MET A 1 111 ? 1.138 1.001 -13.957 1.00 95.69 111 MET A N 1
ATOM 883 C CA . MET A 1 111 ? 0.050 1.001 -12.972 1.00 95.69 111 MET A CA 1
ATOM 884 C C . MET A 1 111 ? -1.301 0.662 -13.625 1.00 95.69 111 MET A C 1
ATOM 886 O O . MET A 1 111 ? -1.655 1.243 -14.666 1.00 95.69 111 MET A O 1
ATOM 890 N N . VAL A 1 112 ? -2.057 -0.260 -13.020 1.00 96.62 112 VAL A N 1
ATOM 891 C CA . VAL A 1 112 ? -3.392 -0.703 -13.458 1.00 96.62 112 VAL A CA 1
ATOM 892 C C . VAL A 1 112 ? -4.338 -0.765 -12.261 1.00 96.62 112 VAL A C 1
ATOM 894 O O . VAL A 1 112 ? -4.044 -1.409 -11.265 1.00 96.62 112 VAL A O 1
ATOM 897 N N . ILE A 1 113 ? -5.501 -0.125 -12.381 1.00 97.25 113 ILE A N 1
ATOM 898 C CA . ILE A 1 113 ? -6.534 -0.161 -11.342 1.00 97.25 113 ILE A CA 1
ATOM 899 C C . ILE A 1 113 ? -7.452 -1.351 -11.619 1.00 97.25 113 ILE A C 1
ATOM 901 O O . ILE A 1 113 ? -8.118 -1.376 -12.656 1.00 97.25 113 ILE A O 1
ATOM 905 N N . ILE A 1 114 ? -7.499 -2.305 -10.693 1.00 96.94 114 ILE A N 1
ATOM 906 C CA . ILE A 1 114 ? -8.438 -3.429 -10.693 1.00 96.94 114 ILE A CA 1
ATOM 907 C C . ILE A 1 114 ? -9.094 -3.455 -9.309 1.00 96.94 114 ILE A C 1
ATOM 909 O O . ILE A 1 114 ? -8.496 -3.969 -8.361 1.00 96.94 114 ILE A O 1
ATOM 913 N N . PRO A 1 115 ? -10.295 -2.864 -9.160 1.00 95.19 115 PRO A N 1
ATOM 914 C CA . PRO A 1 115 ? -10.994 -2.863 -7.883 1.00 95.19 115 PRO A CA 1
ATOM 915 C C . PRO A 1 115 ? -11.277 -4.299 -7.418 1.00 95.19 115 PRO A C 1
ATOM 917 O O . PRO A 1 115 ? -11.656 -5.136 -8.244 1.00 95.19 115 PRO A O 1
ATOM 920 N N . PRO A 1 116 ? -11.109 -4.606 -6.121 1.00 93.44 116 PRO A N 1
ATOM 921 C CA . PRO A 1 116 ? -11.443 -5.922 -5.595 1.00 93.44 116 PRO A CA 1
ATOM 922 C C . PRO A 1 116 ? -12.960 -6.152 -5.618 1.00 93.44 116 PRO A C 1
ATOM 924 O O . PRO A 1 116 ? -13.749 -5.206 -5.602 1.00 93.44 116 PRO A O 1
ATOM 927 N N . GLY A 1 117 ? -13.359 -7.423 -5.616 1.00 90.81 117 GLY A N 1
ATOM 928 C CA . GLY A 1 117 ? -14.752 -7.849 -5.476 1.00 90.81 117 GLY A CA 1
ATOM 929 C C . GLY A 1 117 ? -15.012 -8.566 -4.152 1.00 90.81 117 GLY A C 1
ATOM 930 O O . GLY A 1 117 ? -14.092 -8.814 -3.371 1.00 90.81 117 GLY A O 1
ATOM 931 N N . MET A 1 118 ? -16.274 -8.928 -3.924 1.00 89.25 118 MET A N 1
ATOM 932 C CA . MET A 1 118 ? -16.676 -9.865 -2.874 1.00 89.25 118 MET A CA 1
ATOM 933 C C . MET A 1 118 ? -17.366 -11.072 -3.502 1.00 89.25 118 MET A C 1
ATOM 935 O O . MET A 1 118 ? -18.017 -10.952 -4.538 1.00 89.25 118 MET A O 1
ATOM 939 N N . GLU A 1 119 ? -17.216 -12.235 -2.876 1.00 88.19 119 GLU A N 1
ATOM 940 C CA . GLU A 1 119 ? -17.962 -13.431 -3.255 1.00 88.19 119 GLU A CA 1
ATOM 941 C C . GLU A 1 119 ? -19.353 -13.398 -2.607 1.00 88.19 119 GLU A C 1
ATOM 943 O O . GLU A 1 119 ? -19.474 -13.224 -1.395 1.00 88.19 119 GLU A O 1
ATOM 948 N N . PHE A 1 120 ? -20.405 -13.568 -3.411 1.00 87.44 120 PHE A N 1
ATOM 949 C CA . PHE A 1 120 ? -21.793 -13.415 -2.957 1.00 87.44 120 PHE A CA 1
ATOM 950 C C . PHE A 1 120 ? -22.453 -14.721 -2.501 1.00 87.44 120 PHE A C 1
ATOM 952 O O . PHE A 1 120 ? -23.534 -14.677 -1.929 1.00 87.44 120 PHE A O 1
ATOM 959 N N . ASN A 1 121 ? -21.806 -15.876 -2.690 1.00 86.06 121 ASN A N 1
ATOM 960 C CA . ASN A 1 121 ? -22.383 -17.193 -2.380 1.00 86.06 121 ASN A CA 1
ATOM 961 C C . ASN A 1 121 ? -22.814 -17.352 -0.910 1.00 86.06 121 ASN A C 1
ATOM 963 O O . ASN A 1 121 ? -23.684 -18.161 -0.604 1.00 86.06 121 ASN A O 1
ATOM 967 N N . HIS A 1 122 ? -22.214 -16.574 -0.008 1.00 78.94 122 HIS A N 1
ATOM 968 C CA . HIS A 1 122 ? -22.496 -16.596 1.427 1.00 78.94 122 HIS A CA 1
ATOM 969 C C . HIS A 1 122 ? -23.231 -15.338 1.917 1.00 78.94 122 HIS A C 1
ATOM 971 O O . HIS A 1 122 ? -23.344 -15.128 3.122 1.00 78.94 122 HIS A O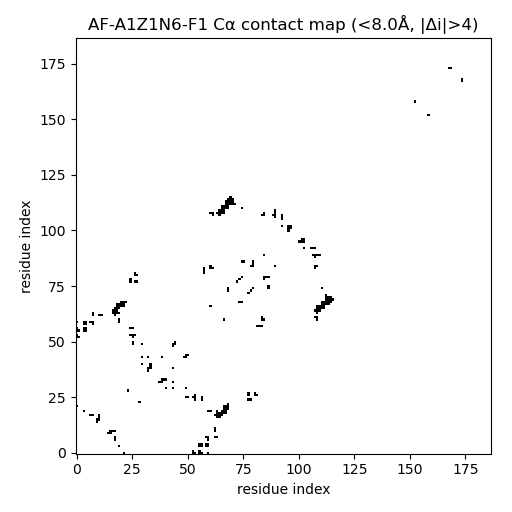 1
ATOM 977 N N . ILE A 1 123 ? -23.706 -14.486 1.001 1.00 79.81 123 ILE A N 1
ATOM 978 C CA . ILE A 1 123 ? -24.480 -13.286 1.323 1.00 79.81 123 ILE A CA 1
ATOM 979 C C . ILE A 1 123 ? -25.937 -13.567 0.966 1.00 79.81 123 ILE A C 1
ATOM 981 O O . ILE A 1 123 ? -26.332 -13.502 -0.195 1.00 79.81 123 ILE A O 1
ATOM 985 N N . THR A 1 124 ? -26.742 -13.886 1.975 1.00 75.19 124 THR A N 1
ATOM 986 C CA . THR A 1 124 ? -28.193 -13.998 1.830 1.00 75.19 124 THR A CA 1
ATOM 987 C C . THR A 1 124 ? -28.815 -12.612 1.953 1.00 75.19 124 THR A C 1
ATOM 989 O O . THR A 1 124 ? -28.822 -12.000 3.024 1.00 75.19 124 THR A O 1
ATOM 992 N N . ILE A 1 125 ? -29.324 -12.094 0.837 1.00 72.44 125 ILE A N 1
ATOM 993 C CA . ILE A 1 125 ? -30.123 -10.868 0.839 1.00 72.44 125 ILE A CA 1
ATOM 994 C C . ILE A 1 125 ? -31.441 -11.204 1.536 1.00 72.44 125 ILE A C 1
ATOM 996 O O . ILE A 1 125 ? -32.139 -12.131 1.135 1.00 72.44 125 ILE A O 1
ATOM 1000 N N . HIS A 1 126 ? -31.737 -10.494 2.619 1.00 66.31 126 HIS A N 1
ATOM 1001 C CA . HIS A 1 126 ? -33.057 -10.521 3.231 1.00 66.31 126 HIS A CA 1
ATOM 1002 C C . HIS A 1 126 ? -33.809 -9.319 2.650 1.00 66.31 126 HIS A C 1
ATOM 1004 O O . HIS A 1 126 ? -33.457 -8.184 2.963 1.00 66.31 126 HIS A O 1
ATOM 1010 N N . ASP A 1 127 ? -34.794 -9.557 1.779 1.00 52.84 127 ASP A N 1
ATOM 1011 C CA . ASP A 1 127 ? -35.592 -8.529 1.076 1.00 52.84 127 ASP A CA 1
ATOM 1012 C C . ASP A 1 127 ? -36.576 -7.780 2.011 1.00 52.84 127 ASP A C 1
ATOM 1014 O O . ASP A 1 127 ? -37.715 -7.50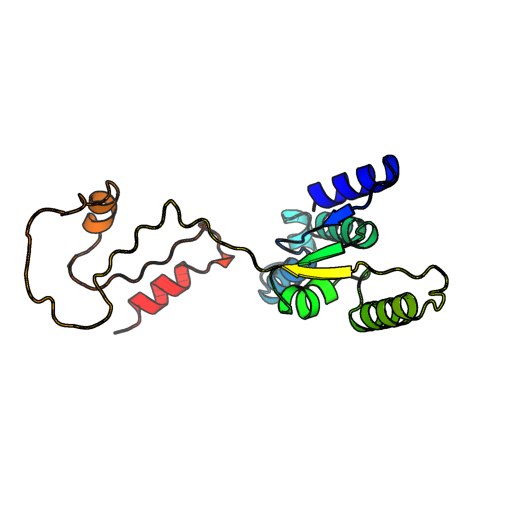7 1.651 1.00 52.84 127 ASP A O 1
ATOM 1018 N N . GLY A 1 128 ? -36.174 -7.490 3.252 1.00 53.06 128 GLY A N 1
ATOM 1019 C CA . GLY A 1 128 ? -37.073 -7.016 4.309 1.00 53.06 128 GLY A CA 1
ATOM 1020 C C . GLY A 1 128 ? -37.101 -5.510 4.579 1.00 53.06 128 GLY A C 1
ATOM 1021 O O . GLY A 1 128 ? -38.011 -5.072 5.267 1.00 53.06 128 GLY A O 1
ATOM 1022 N N . ASP A 1 129 ? -36.150 -4.713 4.079 1.00 48.81 129 ASP A N 1
ATOM 1023 C CA . ASP A 1 129 ? -35.957 -3.327 4.561 1.00 48.81 129 ASP A CA 1
ATOM 1024 C C . ASP A 1 129 ? -35.731 -2.289 3.440 1.00 48.81 129 ASP A C 1
ATOM 1026 O O . ASP A 1 129 ? -34.964 -1.335 3.601 1.00 48.81 129 ASP A O 1
ATOM 1030 N N . VAL A 1 130 ? -36.395 -2.439 2.289 1.00 48.72 130 VAL A N 1
ATOM 1031 C CA . VAL A 1 130 ? -36.506 -1.346 1.308 1.00 48.72 130 VAL A CA 1
ATOM 1032 C C . VAL A 1 130 ? -37.966 -1.213 0.888 1.00 48.72 130 VAL A C 1
ATOM 1034 O O . VAL A 1 130 ? -38.464 -1.997 0.094 1.00 48.72 130 VAL A O 1
ATOM 1037 N N . ASP A 1 131 ? -38.604 -0.188 1.443 1.00 41.72 131 ASP A N 1
ATOM 1038 C CA . ASP A 1 131 ? -39.977 0.269 1.221 1.00 41.72 131 ASP A CA 1
ATOM 1039 C C . ASP A 1 131 ? -41.090 -0.490 1.961 1.00 41.72 131 ASP A C 1
ATOM 1041 O O . ASP A 1 131 ? -41.199 -1.712 1.965 1.00 41.72 131 ASP A O 1
ATOM 1045 N N . GLY A 1 132 ? -41.897 0.301 2.674 1.00 49.38 132 GLY A N 1
ATOM 1046 C CA . GLY A 1 132 ? -42.999 -0.166 3.500 1.00 49.38 132 GLY A CA 1
ATOM 1047 C C . GLY A 1 132 ? -44.110 -0.850 2.708 1.00 49.38 132 GLY A C 1
ATOM 1048 O O . GLY A 1 132 ? -44.276 -0.618 1.517 1.00 49.38 132 GLY A O 1
ATOM 1049 N N . GLU A 1 133 ? -44.903 -1.610 3.467 1.00 39.06 133 GLU A N 1
ATOM 1050 C CA . GLU A 1 133 ? -46.039 -2.459 3.072 1.00 39.06 133 GLU A CA 1
ATOM 1051 C C . GLU A 1 133 ? -45.667 -3.922 2.793 1.00 39.06 133 GLU A C 1
ATOM 1053 O O . GLU A 1 133 ? -45.529 -4.376 1.663 1.00 39.06 133 GLU A O 1
ATOM 1058 N N . SER A 1 134 ? -45.595 -4.712 3.869 1.00 40.69 134 SER A N 1
ATOM 1059 C CA . SER A 1 134 ? -45.821 -6.153 3.769 1.00 40.69 134 SER A CA 1
ATOM 1060 C C . SER A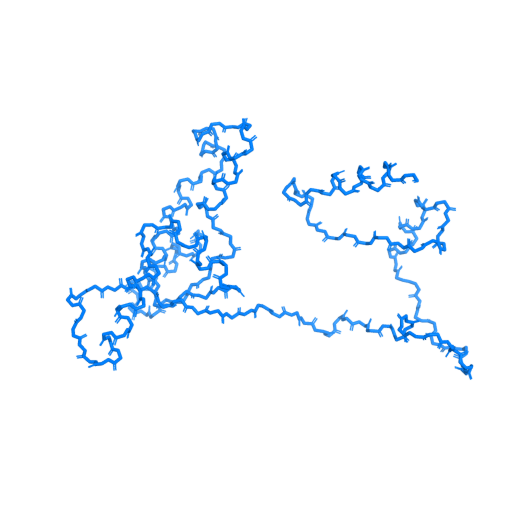 1 134 ? -47.328 -6.402 3.642 1.00 40.69 134 SER A C 1
ATOM 1062 O O . SER A 1 134 ? -48.027 -6.517 4.650 1.00 40.69 134 SER A O 1
ATOM 1064 N N . GLU A 1 135 ? -47.842 -6.474 2.413 1.00 37.84 135 GLU A N 1
ATOM 1065 C CA . GLU A 1 135 ? -49.079 -7.219 2.162 1.00 37.84 135 GLU A CA 1
ATOM 1066 C C . GLU A 1 135 ? -48.789 -8.713 2.343 1.00 37.84 135 GLU A C 1
ATOM 1068 O O . GLU A 1 135 ? -47.808 -9.255 1.836 1.00 37.84 135 GLU A O 1
ATOM 1073 N N . GLY A 1 136 ? -49.609 -9.353 3.175 1.00 46.47 136 GLY A N 1
ATOM 1074 C CA . GLY A 1 136 ? -49.326 -10.669 3.724 1.00 46.47 136 GLY A CA 1
ATOM 1075 C C . GLY A 1 136 ? -49.341 -11.798 2.703 1.00 46.47 136 GLY A C 1
ATOM 1076 O O . GLY A 1 136 ? -50.228 -11.871 1.859 1.00 46.47 136 GLY A O 1
ATOM 1077 N N . THR A 1 137 ? -48.420 -12.747 2.864 1.00 36.56 137 THR A N 1
ATOM 1078 C CA . THR A 1 137 ? -48.699 -14.191 2.802 1.00 36.56 137 THR A CA 1
ATOM 1079 C C . THR A 1 137 ? -47.488 -14.991 3.302 1.00 36.56 137 THR A C 1
ATOM 1081 O O . THR A 1 137 ? -46.345 -14.656 3.013 1.00 36.56 137 THR A O 1
ATOM 1084 N N . ASP A 1 138 ? -47.791 -16.050 4.055 1.00 38.09 138 ASP A N 1
ATOM 1085 C CA . ASP A 1 138 ? -46.948 -17.189 4.447 1.00 38.09 138 ASP A CA 1
ATOM 1086 C C . ASP A 1 138 ? -45.914 -17.031 5.583 1.00 38.09 138 ASP A C 1
ATOM 1088 O O . ASP A 1 138 ? -44.693 -16.991 5.422 1.00 38.09 138 ASP A O 1
ATOM 1092 N N . GLU A 1 139 ? -46.457 -17.126 6.801 1.00 46.28 139 GLU A N 1
ATOM 1093 C CA . GLU A 1 139 ? -45.798 -17.659 7.995 1.00 46.28 139 GLU A CA 1
ATOM 1094 C C . GLU A 1 139 ? -45.278 -19.096 7.742 1.00 46.28 139 GLU A C 1
ATOM 1096 O O . GLU A 1 139 ? -46.024 -20.051 7.937 1.00 46.28 139 GLU A O 1
ATOM 1101 N N . ASN A 1 140 ? -44.036 -19.274 7.266 1.00 43.53 140 ASN A N 1
ATOM 1102 C CA . ASN A 1 140 ? -43.142 -20.427 7.561 1.00 43.53 140 ASN A CA 1
ATOM 1103 C C . ASN A 1 140 ? -41.919 -20.514 6.628 1.00 43.53 140 ASN A C 1
ATOM 1105 O O . ASN A 1 140 ? -41.625 -21.545 6.029 1.00 43.53 140 ASN A O 1
ATOM 1109 N N . SER A 1 141 ? -41.137 -19.441 6.555 1.00 46.69 141 SER A N 1
ATOM 1110 C CA . SER A 1 141 ? -39.726 -19.524 6.146 1.00 46.69 141 SER A CA 1
ATOM 1111 C C . SER A 1 141 ? -38.866 -18.705 7.106 1.00 46.69 141 SER A C 1
ATOM 1113 O O . SER A 1 141 ? -38.018 -17.927 6.684 1.00 46.69 141 SER A O 1
ATOM 1115 N N . ALA A 1 142 ? -39.130 -18.810 8.413 1.00 58.50 142 ALA A N 1
ATOM 1116 C CA . ALA A 1 142 ? -38.311 -18.141 9.414 1.00 58.50 142 ALA A CA 1
ATOM 1117 C C . ALA A 1 142 ? -36.934 -18.811 9.411 1.00 58.50 142 ALA A C 1
ATOM 1119 O O . ALA A 1 142 ? -36.752 -19.889 9.979 1.00 58.50 142 ALA A O 1
ATOM 1120 N N . VAL A 1 143 ? -35.982 -18.197 8.709 1.00 61.75 143 VAL A N 1
ATOM 1121 C CA . VAL A 1 143 ? -34.571 -18.554 8.814 1.00 61.75 143 VAL A CA 1
ATOM 1122 C C . VAL A 1 143 ? -34.239 -18.525 10.310 1.00 61.75 143 VAL A C 1
ATOM 1124 O O . VAL A 1 143 ? -34.453 -17.489 10.941 1.00 61.75 143 VAL A O 1
ATOM 1127 N N . PRO A 1 144 ? -33.818 -19.651 10.914 1.00 74.12 144 PRO A N 1
ATOM 1128 C CA . PRO A 1 144 ? -33.542 -19.684 12.340 1.00 74.12 144 PRO A CA 1
ATOM 1129 C C . PRO A 1 144 ? -32.455 -18.665 12.673 1.00 74.12 144 PRO A C 1
ATOM 1131 O O . PRO A 1 144 ? -31.492 -18.517 11.914 1.00 74.12 144 PRO A O 1
ATOM 1134 N N . ASP A 1 145 ? -32.621 -17.981 13.810 1.00 77.12 145 ASP A N 1
ATOM 1135 C CA . ASP A 1 145 ? -31.666 -16.976 14.266 1.00 77.12 145 ASP A CA 1
ATOM 1136 C C . ASP A 1 145 ? -30.241 -17.555 14.234 1.00 77.12 145 ASP A C 1
ATOM 1138 O O . ASP A 1 145 ? -30.018 -18.686 14.693 1.00 77.12 145 ASP A O 1
ATOM 1142 N N . PRO A 1 146 ? -29.253 -16.808 13.709 1.00 82.88 146 PRO A N 1
ATOM 1143 C CA . PRO A 1 146 ? -27.879 -17.275 13.670 1.00 82.88 146 PRO A CA 1
ATOM 1144 C C . PRO A 1 146 ? -27.401 -17.689 15.071 1.00 82.88 146 PRO A C 1
ATOM 1146 O O . PRO A 1 146 ? -27.717 -17.002 16.042 1.00 82.88 146 PRO A O 1
ATOM 1149 N N . PRO A 1 147 ? -26.550 -18.722 15.216 1.00 85.50 147 PRO A N 1
ATOM 1150 C CA . PRO A 1 147 ? -26.073 -19.173 16.529 1.00 85.50 147 PRO A CA 1
ATOM 1151 C C . PRO A 1 147 ? -25.404 -18.081 17.383 1.00 85.50 147 PRO A C 1
ATOM 1153 O O . PRO A 1 147 ? -25.370 -18.172 18.605 1.00 85.50 147 PRO A O 1
ATOM 1156 N N . ILE A 1 148 ? -24.875 -17.030 16.747 1.00 88.19 148 ILE A N 1
ATOM 1157 C CA . ILE A 1 148 ? -24.256 -15.883 17.424 1.00 88.19 148 ILE A CA 1
ATOM 1158 C C . ILE A 1 148 ? -25.281 -14.923 18.057 1.00 88.19 148 ILE A C 1
ATOM 1160 O O . ILE A 1 148 ? -24.918 -14.065 18.860 1.00 88.19 148 ILE A O 1
ATOM 1164 N N . TRP A 1 149 ? -26.565 -15.049 17.723 1.00 87.00 149 TRP A N 1
ATOM 1165 C CA . TRP A 1 149 ? -27.605 -14.113 18.139 1.00 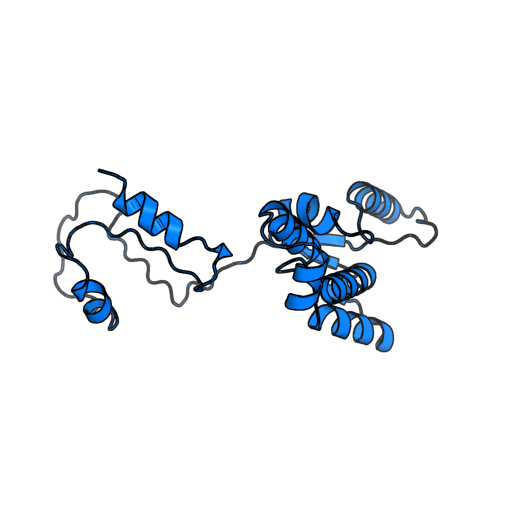87.00 149 TRP A CA 1
ATOM 1166 C C . TRP A 1 149 ? -27.748 -14.047 19.660 1.00 87.00 149 TRP A C 1
ATOM 1168 O O . TRP A 1 149 ? -27.716 -12.958 20.229 1.00 87.00 149 TRP A O 1
ATOM 1178 N N . SER A 1 150 ? -27.790 -15.191 20.350 1.00 87.12 150 SER A N 1
ATOM 1179 C CA . SER A 1 150 ? -27.860 -15.236 21.819 1.00 87.12 150 SER A CA 1
ATOM 1180 C C . SER A 1 150 ? -26.639 -14.598 22.492 1.00 87.12 150 SER A C 1
ATOM 1182 O O . SER A 1 150 ? -26.765 -13.947 23.530 1.00 87.12 150 SER A O 1
ATOM 1184 N N . GLU A 1 151 ? -25.462 -14.741 21.881 1.00 91.19 151 GLU A N 1
ATOM 1185 C CA . GLU A 1 151 ? -24.206 -14.173 22.378 1.00 91.19 151 GLU A CA 1
ATOM 1186 C C . GLU A 1 151 ? -24.167 -12.647 22.273 1.00 91.19 151 GLU A C 1
ATOM 1188 O O . GLU A 1 151 ? -23.563 -11.989 23.122 1.00 91.19 151 GLU A O 1
ATOM 1193 N N . ILE A 1 152 ? -24.824 -12.090 21.255 1.00 88.62 152 ILE A N 1
ATOM 1194 C CA . ILE A 1 152 ? -24.905 -10.651 20.997 1.00 88.62 152 ILE A CA 1
ATOM 1195 C C . ILE A 1 152 ? -26.055 -10.023 21.796 1.00 88.62 152 ILE A C 1
ATOM 1197 O O . ILE A 1 152 ? -25.859 -9.029 22.497 1.00 88.62 152 ILE A O 1
ATOM 1201 N N . MET A 1 153 ? -27.251 -10.615 21.734 1.00 87.88 153 MET A N 1
ATOM 1202 C CA . MET A 1 153 ? -28.484 -10.031 22.275 1.00 87.88 153 MET A CA 1
ATOM 1203 C C . MET A 1 153 ? -28.471 -9.866 23.792 1.00 87.88 153 MET A C 1
ATOM 1205 O O . MET A 1 153 ? -29.083 -8.931 24.304 1.00 87.88 153 MET A O 1
ATOM 1209 N N . ARG A 1 154 ? -27.706 -10.692 24.518 1.00 90.50 154 ARG A N 1
ATOM 1210 C CA . ARG A 1 154 ? -27.538 -10.560 25.976 1.00 90.50 154 ARG A CA 1
ATOM 1211 C C . ARG A 1 154 ? -26.972 -9.208 26.431 1.00 90.50 154 ARG A C 1
ATOM 1213 O O . ARG A 1 154 ? -27.118 -8.867 27.600 1.00 90.50 154 ARG A O 1
ATOM 1220 N N . PHE A 1 155 ? -26.325 -8.449 25.543 1.00 90.62 155 PHE A N 1
ATOM 1221 C CA . PHE A 1 155 ? -25.771 -7.128 25.856 1.00 90.62 155 PHE A CA 1
ATOM 1222 C C . PHE A 1 155 ? -26.744 -5.969 25.579 1.00 90.62 155 PHE A C 1
ATOM 1224 O O . PHE A 1 155 ? -26.470 -4.839 25.984 1.00 90.62 155 PHE A O 1
ATOM 1231 N N . PHE A 1 156 ? -27.880 -6.214 24.917 1.00 88.69 156 PHE A N 1
ATOM 1232 C CA . PHE A 1 156 ? -28.847 -5.174 24.562 1.00 88.69 156 PHE A CA 1
ATOM 1233 C C . PHE A 1 156 ? -29.993 -5.092 25.573 1.00 88.69 156 PHE A C 1
ATOM 1235 O O . PHE A 1 156 ? -30.717 -6.055 25.796 1.00 88.69 156 PHE A O 1
ATOM 1242 N N . THR A 1 157 ? -30.237 -3.899 26.126 1.00 91.12 157 THR A N 1
ATOM 1243 C CA . THR A 1 157 ? -31.417 -3.645 26.977 1.00 91.12 157 THR A CA 1
ATOM 1244 C C . THR A 1 157 ? -32.725 -3.694 26.184 1.00 91.12 157 THR A C 1
ATOM 1246 O O . THR A 1 157 ? -33.752 -4.113 26.706 1.00 91.12 157 THR A O 1
ATOM 1249 N N . ASN A 1 158 ? -32.703 -3.254 24.922 1.00 89.19 158 ASN A N 1
ATOM 1250 C CA . ASN A 1 158 ? -33.835 -3.363 24.007 1.00 89.19 158 ASN A CA 1
ATOM 1251 C C . ASN A 1 158 ? -33.355 -3.927 22.657 1.00 89.19 158 ASN A C 1
ATOM 1253 O O . ASN A 1 158 ? -32.928 -3.143 21.805 1.00 89.19 158 ASN A O 1
ATOM 1257 N N . PRO A 1 159 ? -33.452 -5.254 22.455 1.00 85.81 159 PRO A N 1
ATOM 1258 C CA . PRO A 1 159 ? -33.079 -5.928 21.208 1.00 85.81 159 PRO A CA 1
ATOM 1259 C C . PRO A 1 159 ? -33.838 -5.460 19.958 1.00 85.81 159 PRO A C 1
ATOM 1261 O O . PRO A 1 159 ? -33.399 -5.734 18.850 1.00 85.81 159 PRO A O 1
ATOM 1264 N N . ARG A 1 160 ? -34.973 -4.758 20.113 1.00 84.69 160 ARG A N 1
ATOM 1265 C CA . ARG A 1 160 ? -35.771 -4.249 18.984 1.00 84.69 160 ARG A CA 1
ATOM 1266 C C . ARG A 1 160 ? -35.280 -2.909 18.438 1.00 84.69 160 ARG A C 1
ATOM 1268 O O . ARG A 1 160 ? -35.811 -2.438 17.438 1.00 84.69 160 ARG A O 1
ATOM 1275 N N . LYS A 1 161 ? -34.329 -2.242 19.103 1.00 85.56 161 LYS A N 1
ATOM 1276 C CA . LYS A 1 161 ? -33.749 -1.007 18.560 1.00 85.56 161 LYS A CA 1
ATOM 1277 C C . LYS A 1 161 ? -32.845 -1.339 17.364 1.00 85.56 161 LYS A C 1
ATOM 1279 O O . LYS A 1 161 ? -32.104 -2.316 17.453 1.00 85.56 161 LYS A O 1
ATOM 1284 N N . PRO A 1 162 ? -32.840 -0.513 16.301 1.00 85.50 162 PRO A N 1
ATOM 1285 C CA . PRO A 1 162 ? -31.918 -0.686 15.183 1.00 85.50 162 PRO A CA 1
ATOM 1286 C C . PRO A 1 162 ? -30.465 -0.746 15.663 1.00 85.50 162 PRO A C 1
ATOM 1288 O O . PRO A 1 162 ? -30.041 0.059 16.498 1.00 85.50 162 PRO A O 1
ATOM 1291 N N . MET A 1 163 ? -29.704 -1.704 15.136 1.00 85.12 163 MET A N 1
ATOM 1292 C CA . MET A 1 163 ? -28.301 -1.903 15.485 1.00 85.12 163 MET A CA 1
ATOM 1293 C C . MET A 1 163 ? -27.393 -1.143 14.519 1.00 85.12 163 MET A C 1
ATOM 1295 O O . MET A 1 163 ? -27.565 -1.209 13.306 1.00 85.12 163 MET A O 1
ATOM 1299 N N . ILE A 1 164 ? -26.362 -0.490 15.054 1.00 88.69 164 ILE A N 1
ATOM 1300 C CA . ILE A 1 164 ? -25.211 -0.057 14.258 1.00 88.69 164 ILE A CA 1
ATOM 1301 C C . ILE A 1 164 ? -24.177 -1.185 14.297 1.00 88.69 164 ILE A C 1
ATOM 1303 O O . ILE A 1 164 ? -23.579 -1.440 15.343 1.00 88.69 164 ILE A O 1
ATOM 1307 N N . LEU A 1 165 ? -23.968 -1.866 13.168 1.00 88.50 165 LEU A N 1
ATOM 1308 C CA . LEU A 1 165 ? -22.980 -2.939 13.045 1.00 88.50 165 LEU A CA 1
ATOM 1309 C C . LEU A 1 165 ? -21.674 -2.407 12.443 1.00 88.50 165 LEU A C 1
ATOM 1311 O O . LEU A 1 165 ? -21.653 -1.889 11.329 1.00 88.50 165 LEU A O 1
ATOM 1315 N N . ALA A 1 166 ? -20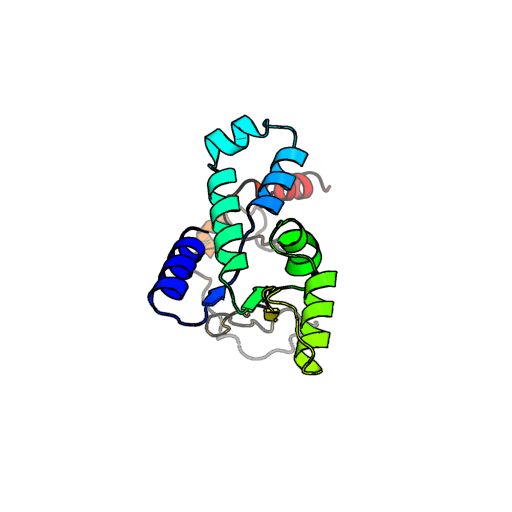.564 -2.592 13.157 1.00 92.00 166 ALA A N 1
ATOM 1316 C CA . ALA A 1 166 ? -19.220 -2.328 12.656 1.00 92.00 166 ALA A CA 1
ATOM 1317 C C . ALA A 1 166 ? -18.324 -3.544 12.914 1.00 92.00 166 ALA A C 1
ATOM 1319 O O . ALA A 1 166 ? -18.088 -3.916 14.063 1.00 92.00 166 ALA A O 1
ATOM 1320 N N . LEU A 1 167 ? -17.800 -4.149 11.846 1.00 90.56 167 LEU A N 1
ATOM 1321 C CA . LEU A 1 167 ? -16.938 -5.327 11.924 1.00 90.56 167 LEU A CA 1
ATOM 1322 C C . LEU A 1 167 ? -15.553 -5.012 11.361 1.00 90.56 167 LEU A C 1
ATOM 1324 O O . LEU A 1 167 ? -15.399 -4.566 10.226 1.00 90.56 167 LEU A O 1
ATOM 1328 N N . SER A 1 168 ? -14.517 -5.250 12.160 1.00 92.56 168 SER A N 1
ATOM 1329 C CA . SER A 1 168 ? -13.129 -5.136 11.718 1.00 92.56 168 SER A CA 1
ATOM 1330 C C . SER A 1 168 ? -12.203 -5.937 12.632 1.00 92.56 168 SER A C 1
ATOM 1332 O O . SER A 1 168 ? -12.612 -6.407 13.692 1.00 92.56 168 SER A O 1
ATOM 1334 N N . ARG A 1 169 ? -10.935 -6.091 12.235 1.00 89.06 169 ARG A N 1
ATOM 1335 C CA . ARG A 1 169 ? -9.902 -6.620 13.137 1.00 89.06 169 ARG A CA 1
ATOM 1336 C C . ARG A 1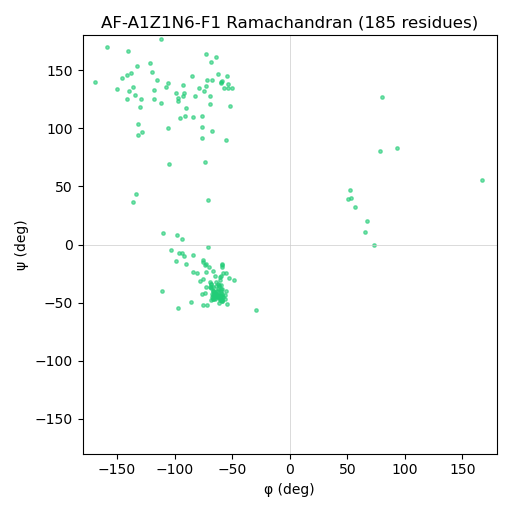 169 ? -9.720 -5.678 14.340 1.00 89.06 169 ARG A C 1
ATOM 1338 O O . ARG A 1 169 ? -9.801 -4.465 14.136 1.00 89.06 169 ARG A O 1
ATOM 1345 N N . PRO A 1 170 ? -9.404 -6.196 15.543 1.00 84.06 170 PRO A N 1
ATOM 1346 C CA . PRO A 1 170 ? -9.132 -5.384 16.728 1.00 84.06 170 PRO A CA 1
ATOM 1347 C C . PRO A 1 170 ? -7.754 -4.712 16.613 1.00 84.06 170 PRO A C 1
ATOM 1349 O O . PRO A 1 170 ? -6.791 -5.084 17.275 1.00 84.06 170 PRO A O 1
ATOM 1352 N N . ASP A 1 171 ? -7.656 -3.738 15.714 1.00 81.81 171 ASP A N 1
ATOM 1353 C CA . ASP A 1 171 ? -6.448 -2.971 15.424 1.00 81.81 171 ASP A CA 1
ATOM 1354 C C . ASP A 1 171 ? -6.700 -1.489 15.756 1.00 81.81 171 ASP A C 1
ATOM 1356 O O . ASP A 1 171 ? -7.724 -0.942 15.326 1.00 81.81 171 ASP A O 1
ATOM 1360 N N . PRO A 1 172 ? -5.790 -0.803 16.477 1.00 76.50 172 PRO A N 1
ATOM 1361 C CA . PRO A 1 172 ? -5.958 0.606 16.833 1.00 76.50 172 PRO A CA 1
ATOM 1362 C C . PRO A 1 172 ? -6.252 1.531 15.642 1.00 76.50 172 PRO A C 1
ATOM 1364 O O . PRO A 1 172 ? -6.961 2.522 15.805 1.00 76.50 172 PRO A O 1
ATOM 1367 N N . LYS A 1 173 ? -5.778 1.207 14.429 1.00 75.69 173 LYS A N 1
ATOM 1368 C CA . LYS A 1 173 ? -6.054 1.991 13.213 1.00 75.69 173 LYS A CA 1
ATOM 1369 C C . LYS A 1 173 ? -7.517 1.954 12.782 1.00 75.69 173 LYS A C 1
ATOM 1371 O O . LYS A 1 173 ? -7.947 2.847 12.060 1.00 75.69 173 LYS A O 1
ATOM 1376 N N . LYS A 1 174 ? -8.279 0.930 13.178 1.00 86.88 174 LYS A N 1
ATOM 1377 C CA . LYS A 1 174 ? -9.713 0.828 12.859 1.00 86.88 174 LYS A CA 1
ATOM 1378 C C . LYS A 1 174 ? -10.573 1.756 13.707 1.00 86.88 174 LYS A C 1
ATOM 1380 O O . LYS A 1 174 ? -11.713 2.009 13.344 1.00 86.88 174 LYS A O 1
ATOM 1385 N N . ASN A 1 175 ? -10.010 2.293 14.790 1.00 85.94 175 ASN A N 1
ATOM 1386 C CA . ASN A 1 175 ? -10.605 3.350 15.598 1.00 85.94 175 ASN A CA 1
ATOM 1387 C C . ASN A 1 175 ? -12.010 3.032 16.157 1.00 85.94 175 ASN A C 1
ATOM 1389 O O . ASN A 1 175 ? -12.840 3.923 16.344 1.00 85.94 175 ASN A O 1
ATOM 1393 N N . ILE A 1 176 ? -12.274 1.755 16.457 1.00 91.62 176 ILE A N 1
ATOM 1394 C CA . ILE A 1 176 ? -13.558 1.288 17.012 1.00 91.62 176 ILE A CA 1
ATOM 1395 C C . ILE A 1 176 ? -13.868 1.955 18.362 1.00 91.62 176 ILE A C 1
ATOM 1397 O O . ILE A 1 176 ? -15.023 2.225 18.674 1.00 91.62 176 ILE A O 1
ATOM 1401 N N . THR A 1 177 ? -12.847 2.300 19.149 1.00 90.50 177 THR A N 1
ATOM 1402 C CA . THR A 1 177 ? -13.018 2.997 20.433 1.00 90.50 177 THR A CA 1
ATOM 1403 C C . THR A 1 177 ? -13.644 4.382 20.275 1.00 90.50 177 THR A C 1
ATOM 1405 O O . THR A 1 177 ? -14.508 4.751 21.068 1.00 90.50 177 THR A O 1
ATOM 1408 N N . THR A 1 178 ? -13.267 5.146 19.244 1.00 90.62 178 THR A N 1
ATOM 1409 C CA . THR A 1 178 ? -13.901 6.441 18.959 1.00 90.62 178 THR A CA 1
ATOM 1410 C C . THR A 1 178 ? -15.340 6.273 18.491 1.00 90.62 178 THR A C 1
ATOM 1412 O O . THR A 1 178 ? -16.175 7.073 18.896 1.00 90.62 178 THR A O 1
ATOM 1415 N N . LEU A 1 179 ? -15.652 5.234 17.706 1.00 91.56 179 LEU A N 1
ATOM 1416 C CA . LEU A 1 179 ? -17.035 4.930 17.320 1.00 91.56 179 LEU A CA 1
ATOM 1417 C C . LEU A 1 179 ? -17.913 4.692 18.557 1.00 91.56 179 LEU A C 1
ATOM 1419 O O . LEU A 1 179 ? -18.971 5.303 18.684 1.00 91.56 179 LEU A O 1
ATOM 1423 N N . VAL A 1 180 ? -17.445 3.864 19.495 1.00 91.38 180 VAL A N 1
ATOM 1424 C CA . VAL A 1 180 ? -18.157 3.592 20.756 1.00 91.38 180 VAL A CA 1
ATOM 1425 C C . VAL A 1 180 ? -18.345 4.871 21.573 1.00 91.38 180 VAL A C 1
ATOM 1427 O O . VAL A 1 180 ? -19.440 5.126 22.071 1.00 91.38 180 VAL A O 1
ATOM 1430 N N . LYS A 1 181 ? -17.300 5.702 21.682 1.00 93.19 181 LYS A N 1
ATOM 1431 C CA . LYS A 1 181 ? -17.368 6.983 22.394 1.00 93.19 181 LYS A CA 1
ATOM 1432 C C . LYS A 1 181 ? -18.393 7.931 21.763 1.00 93.19 181 LYS A C 1
ATOM 1434 O O . LYS A 1 181 ? -19.257 8.432 22.469 1.00 93.19 181 LYS A O 1
ATOM 1439 N N . ALA A 1 182 ? -18.325 8.133 20.447 1.00 93.38 182 ALA A N 1
ATOM 1440 C CA . ALA A 1 182 ? -19.239 9.012 19.723 1.00 93.38 182 ALA A CA 1
ATOM 1441 C C . ALA A 1 182 ? -20.698 8.554 19.863 1.00 93.38 182 ALA A C 1
ATOM 1443 O O . ALA A 1 182 ? -21.576 9.378 20.101 1.00 93.38 182 ALA A O 1
ATOM 1444 N N . PHE A 1 183 ? -20.948 7.243 19.783 1.00 91.38 183 PHE A N 1
ATOM 1445 C CA . PHE A 1 183 ? -22.277 6.678 20.003 1.00 91.38 183 PHE A CA 1
ATOM 1446 C C . PHE A 1 183 ? -22.779 6.911 21.437 1.00 91.38 183 PHE A C 1
ATOM 1448 O O . PHE A 1 183 ? -23.927 7.293 21.625 1.00 91.38 183 PHE A O 1
ATOM 1455 N N . GLY A 1 184 ? -21.923 6.722 22.448 1.00 90.19 184 GLY A N 1
ATOM 1456 C CA . GLY A 1 184 ? -22.291 6.920 23.855 1.00 90.19 184 GLY A CA 1
ATOM 1457 C C . GLY A 1 184 ? -22.464 8.386 24.278 1.00 90.19 184 GLY A C 1
ATOM 1458 O O . GLY A 1 184 ? -23.153 8.657 25.260 1.00 90.19 184 GLY A O 1
ATOM 1459 N N . GLU A 1 185 ? -21.844 9.327 23.562 1.00 93.62 185 GLU A N 1
ATOM 1460 C CA . GLU A 1 185 ? -21.932 10.771 23.829 1.00 93.62 185 GLU A CA 1
ATOM 1461 C C . GLU A 1 185 ? -23.086 11.459 23.081 1.00 93.62 185 GLU A C 1
ATOM 1463 O O . GLU A 1 185 ? -23.477 12.567 23.453 1.00 93.62 185 GLU A O 1
ATOM 1468 N N . CYS A 1 186 ? -23.654 10.816 22.057 1.00 75.81 186 CYS A N 1
ATOM 1469 C CA . CYS A 1 186 ? -24.811 11.326 21.328 1.00 75.81 186 CYS A CA 1
ATOM 1470 C C . CYS A 1 186 ? -26.080 11.123 22.177 1.00 75.81 186 CYS A C 1
ATOM 1472 O O . CYS A 1 186 ? -26.582 10.005 22.298 1.00 75.81 186 CYS A O 1
ATOM 1474 N N . ARG A 1 187 ? -26.547 12.199 22.823 1.00 56.25 187 ARG A N 1
ATOM 1475 C CA . ARG A 1 187 ? -27.791 12.238 23.606 1.00 56.25 187 ARG A CA 1
ATOM 1476 C C . ARG A 1 187 ? -28.966 12.730 22.780 1.00 56.25 187 ARG A C 1
ATOM 1478 O O . ARG A 1 187 ? -28.772 13.722 22.045 1.00 56.25 187 ARG A O 1
#

pLDDT: mean 87.75, std 14.52, range [36.56, 97.62]

Mean predicted aligned error: 8.89 Å

Solvent-accessible surface area (backbone atoms only — not comparable to full-atom values): 11807 Å² total; per-residue (Å²): 71,72,65,36,36,53,46,32,54,48,22,66,74,67,73,43,90,32,76,42,68,69,94,72,54,48,63,52,52,48,53,56,49,50,73,65,65,82,52,54,74,65,56,47,30,72,75,67,43,40,61,64,40,34,52,25,41,45,50,23,49,64,54,18,56,31,36,47,31,60,41,68,61,49,51,71,65,43,49,47,70,40,91,72,40,52,75,66,57,38,54,51,51,52,55,30,55,77,68,75,40,86,58,87,88,63,80,60,46,44,77,42,72,55,64,80,85,81,84,59,93,84,60,82,84,73,95,79,84,78,78,88,80,86,77,86,83,78,98,80,77,77,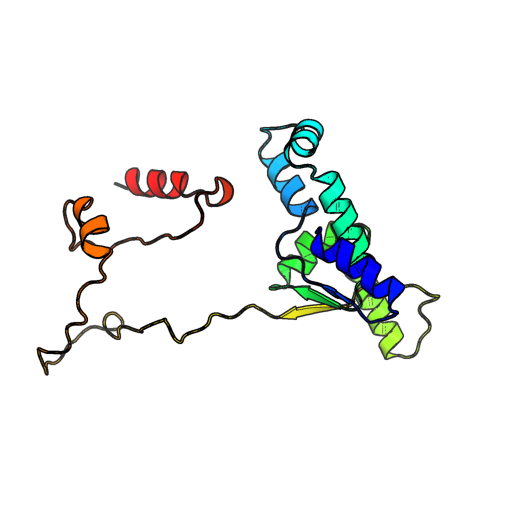75,74,79,58,88,62,47,69,74,55,46,76,77,45,95,59,77,86,55,89,79,89,85,84,88,76,75,101,44,83,88,68,43,61,68,57,54,53,49,54,59,73,67,63,125

Organism: NCBI:txid214697

Radius of gyration: 24.37 Å; Cα contacts (8 Å, |Δi|>4): 157; chains: 1; bounding box: 66×33×58 Å